Protein AF-A0A8J4LQK9-F1 (afdb_monomer)

Organism: NCBI:txid1737510

Solvent-accessible surface area (backbone atoms only — not comparable to full-atom values): 16814 Å² total; per-residue (Å²): 137,87,88,79,89,81,91,78,87,81,80,79,83,84,76,79,81,79,70,80,72,77,82,74,86,75,64,48,45,82,83,58,86,86,59,63,70,54,92,63,40,48,67,43,82,43,52,38,81,74,79,82,30,32,13,42,33,30,39,33,84,87,67,43,20,30,56,23,40,44,93,61,73,43,49,84,52,86,65,65,67,54,62,40,81,68,25,29,52,74,50,26,43,80,80,58,88,85,59,65,70,55,93,62,42,46,72,43,76,45,56,48,82,75,80,64,35,20,16,38,35,29,38,32,83,85,72,43,20,30,57,27,40,50,95,60,76,42,46,86,53,89,66,68,63,55,59,39,82,65,24,40,58,71,55,20,39,80,81,57,88,83,59,66,68,55,92,61,43,46,72,43,76,44,59,43,82,74,81,70,32,22,17,39,29,30,33,34,83,83,65,42,18,31,58,26,41,46,94,60,73,41,46,86,53,88,65,68,61,55,60,32,80,65,23,27,77,61,52,34,36,77,80,60,89,82,61,62,68,55,91,66,37,48,68,33,80,38,54,39,82,73,79,64,21,32,13,39,22,28,31,36,81,86,71,43,19,30,58,24,39,36,94,63,70,39,49,84,49,88,66,65,65,54,60,59,81,65,22,48,77,36,64,52,132

Nearest PDB structures (foldseek):
  6vbu-assembly1_7  TM=2.553E-01  e=9.841E-03  Bos taurus
  4n2z-assembly1_A  TM=2.243E-01  e=1.649E-01  Podospora anserina
  6vrb-assembly1_C  TM=3.052E-01  e=8.657E-01  Listeria seeligeri
  4ci3-assembly1_A  TM=2.525E-01  e=3.575E-01  Homo sapiens

Radius of gyration: 28.63 Å; Cα contacts (8 Å, |Δi|>4): 561; chains: 1; bounding box: 55×46×127 Å

Sequence (285 aa):
MSSRVMLLFCVLLLTSMIGQLPHAQGTGCSRPSGWCIHKGSVARNVDCDRDGALDWACSDNAGGRWAILSKNKCAADWSGGKPTSICPAAFGCSKPPGWCVHTGSVLKQLDCDGDGVLDLACSDNTGRRWAILSKNNCAEDWIGGKPVSICPAAFGCSKPPGWCVHTGSVLKQLDCDGDGVLDLACSDNTGRRWAILSKNNCAEDWIGGKPVSICPNGFGCFRPAGWCVQKGSVARNVDCDGDGALDWACSDSNGGRWAILSKNGCAEDWIGGRPLSICPKGFGK

Secondary structure (DSSP, 8-state):
------------------------TT-PPPPPTTTT-STTEEEEEE-SSSSSS-EEEEEETT--EEEE-GGGTT---------GGG-HHHH-SPPPTTTT-STTEEEEEE-SSSSSS-EEEEEETTS-EEEE-GGGTT---------GGGSHHHH-PPPPTTTT-STTEEEEEE-SSSSSSPEEEEEETTS-EEEE-GGGTT---------GGGSHHHH-----TTTT-STT-EEEEE-SSSSSSPEEEEE-TTS-EEEE-GGGTT----S----GGG-HHHH--

pLDDT: mean 83.71, std 14.96, range [31.69, 95.31]

Structure (mmCIF, N/CA/C/O backbone):
data_AF-A0A8J4LQK9-F1
#
_entry.id   AF-A0A8J4LQK9-F1
#
loop_
_atom_site.group_PDB
_atom_site.id
_atom_site.type_symbol
_atom_site.label_atom_id
_atom_site.label_alt_id
_atom_site.label_comp_id
_atom_site.label_asym_id
_atom_site.label_entity_id
_atom_site.label_seq_id
_atom_site.pdbx_PDB_ins_code
_atom_site.Cartn_x
_atom_site.Cartn_y
_atom_site.Cartn_z
_atom_site.occupancy
_atom_site.B_iso_or_equiv
_atom_site.auth_seq_id
_atom_site.auth_comp_id
_atom_site.auth_asym_id
_atom_site.auth_atom_id
_atom_site.pdbx_PDB_model_num
ATOM 1 N N . MET A 1 1 ? 29.502 -2.123 91.715 1.00 37.75 1 MET A N 1
ATOM 2 C CA . MET A 1 1 ? 29.547 -0.704 91.291 1.00 37.75 1 MET A CA 1
ATOM 3 C C . MET A 1 1 ? 29.943 -0.704 89.817 1.00 37.75 1 MET A C 1
ATOM 5 O O . MET A 1 1 ? 31.100 -0.938 89.531 1.00 37.75 1 MET A O 1
ATOM 9 N N . SER A 1 2 ? 29.024 -0.895 88.869 1.00 37.31 2 SER A N 1
ATOM 10 C CA . SER A 1 2 ? 28.002 0.026 88.335 1.00 37.31 2 SER A CA 1
ATOM 11 C C . SER A 1 2 ? 28.565 1.256 87.609 1.00 37.31 2 SER A C 1
ATOM 13 O O . SER A 1 2 ? 29.216 2.082 88.244 1.00 37.31 2 SER A O 1
ATOM 15 N N . SER A 1 3 ? 28.147 1.382 86.337 1.00 36.81 3 SER A N 1
ATOM 16 C CA . SER A 1 3 ? 28.183 2.525 85.396 1.00 36.81 3 SER A CA 1
ATOM 17 C C . SER A 1 3 ? 29.199 2.392 84.250 1.00 36.81 3 SER A C 1
ATOM 19 O O . SER A 1 3 ? 30.348 2.079 84.509 1.00 36.81 3 SER A O 1
ATOM 21 N N . ARG A 1 4 ? 28.894 2.657 82.968 1.00 43.66 4 ARG A N 1
ATOM 22 C CA . ARG A 1 4 ? 27.675 3.108 82.256 1.00 43.66 4 ARG A CA 1
ATOM 23 C C . ARG A 1 4 ? 27.972 3.088 80.733 1.00 43.66 4 ARG A C 1
ATOM 25 O O . ARG A 1 4 ? 29.078 3.455 80.366 1.00 43.66 4 ARG A O 1
ATOM 32 N N . VAL A 1 5 ? 26.937 2.815 79.917 1.00 39.19 5 VAL A N 1
ATOM 33 C CA . VAL A 1 5 ? 26.670 3.353 78.547 1.00 39.19 5 VAL A CA 1
ATOM 34 C C . VAL A 1 5 ? 27.600 2.835 77.424 1.00 39.19 5 VAL A C 1
ATOM 36 O O . VAL A 1 5 ? 28.807 2.978 77.495 1.00 39.19 5 VAL A O 1
ATOM 39 N N . MET A 1 6 ? 27.105 2.194 76.356 1.00 35.91 6 MET A N 1
ATOM 40 C CA . MET A 1 6 ? 26.416 2.872 75.249 1.00 35.91 6 MET A CA 1
ATOM 41 C C . MET A 1 6 ? 25.612 1.879 74.388 1.00 35.91 6 MET A C 1
ATOM 43 O O . MET A 1 6 ? 26.158 0.917 73.853 1.00 35.91 6 MET A O 1
ATOM 47 N N . LEU A 1 7 ? 24.303 2.134 74.262 1.00 42.31 7 LEU A N 1
ATOM 48 C CA . LEU A 1 7 ? 23.442 1.562 73.226 1.00 42.31 7 LEU A CA 1
ATOM 49 C C . LEU A 1 7 ? 23.932 2.031 71.848 1.00 42.31 7 LEU A C 1
ATOM 51 O O . LEU A 1 7 ? 24.092 3.235 71.653 1.00 4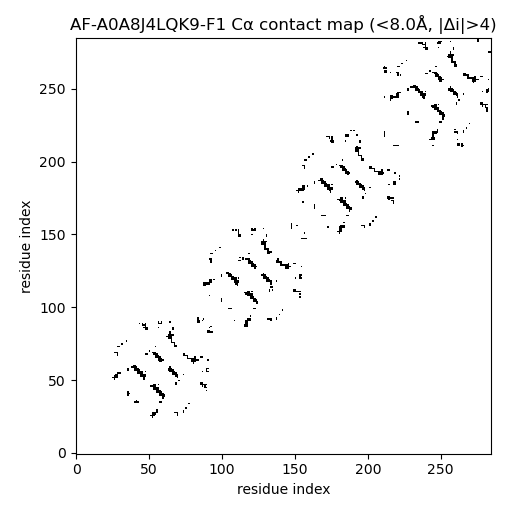2.31 7 LEU A O 1
ATOM 55 N N . LEU A 1 8 ? 24.034 1.122 70.876 1.00 38.78 8 LEU A N 1
ATOM 56 C CA . LEU A 1 8 ? 23.931 1.480 69.462 1.00 38.78 8 LEU A CA 1
ATOM 57 C C . LEU A 1 8 ? 22.819 0.649 68.812 1.00 38.78 8 LEU A C 1
ATOM 59 O O . LEU A 1 8 ? 22.926 -0.562 68.636 1.00 38.78 8 LEU A O 1
ATOM 63 N N . PHE A 1 9 ? 21.727 1.344 68.506 1.00 36.69 9 PHE A N 1
ATOM 64 C CA . PHE A 1 9 ? 20.610 0.894 67.689 1.00 36.69 9 PHE A CA 1
ATOM 65 C C . PHE A 1 9 ? 21.092 0.560 66.270 1.00 36.69 9 PHE A C 1
ATOM 67 O O . PHE A 1 9 ? 21.551 1.449 65.556 1.00 36.69 9 PHE A O 1
ATOM 74 N N . CYS A 1 10 ? 20.925 -0.687 65.830 1.00 34.56 10 CYS A N 1
ATOM 75 C CA . CYS A 1 10 ? 20.961 -1.032 64.409 1.00 34.56 10 CYS A CA 1
ATOM 76 C C . CYS A 1 10 ? 19.518 -1.260 63.941 1.00 34.56 10 CYS A C 1
ATOM 78 O O . CYS A 1 10 ? 18.988 -2.368 63.991 1.00 34.56 10 CYS A O 1
ATOM 80 N N . VAL A 1 11 ? 18.853 -0.165 63.567 1.00 38.62 11 VAL A N 1
ATOM 81 C CA . VAL A 1 11 ? 17.569 -0.188 62.860 1.00 38.62 11 VAL A CA 1
ATOM 82 C C . VAL A 1 11 ? 17.879 -0.526 61.406 1.00 38.62 11 VAL A C 1
ATOM 84 O O . VAL A 1 11 ? 18.299 0.333 60.633 1.00 38.62 11 VAL A O 1
ATOM 87 N N . LEU A 1 12 ? 17.718 -1.797 61.042 1.00 38.66 12 LEU A N 1
ATOM 88 C CA . LEU A 1 12 ? 17.719 -2.229 59.649 1.00 38.66 12 LEU A CA 1
ATOM 89 C C . LEU A 1 12 ? 16.410 -1.760 58.999 1.00 38.66 12 LEU A C 1
ATOM 91 O O . LEU A 1 12 ? 15.332 -2.293 59.261 1.00 38.66 12 LEU A O 1
ATOM 95 N N . LEU A 1 13 ? 16.533 -0.721 58.172 1.00 36.41 13 LEU A N 1
ATOM 96 C CA . LEU A 1 13 ? 15.536 -0.271 57.207 1.00 36.41 13 LEU A CA 1
ATOM 97 C C . LEU A 1 13 ? 15.160 -1.425 56.262 1.00 36.41 13 LEU A C 1
ATOM 99 O O . LEU A 1 13 ? 15.889 -1.735 55.325 1.00 36.41 13 LEU A O 1
ATOM 103 N N . LEU A 1 14 ? 13.995 -2.031 56.483 1.00 36.44 14 LEU A N 1
ATOM 104 C CA . LEU A 1 14 ? 13.278 -2.820 55.480 1.00 36.44 14 LEU A CA 1
ATOM 105 C C . LEU A 1 14 ? 12.312 -1.886 54.740 1.00 36.44 14 LEU A C 1
ATOM 107 O O . LEU A 1 14 ? 11.107 -1.874 54.980 1.00 36.44 14 LEU A O 1
ATOM 111 N N . THR A 1 15 ? 12.852 -1.052 53.852 1.00 38.00 15 THR A N 1
ATOM 112 C CA . THR A 1 15 ? 12.050 -0.304 52.880 1.00 38.00 15 THR A CA 1
ATOM 113 C C . THR A 1 15 ? 11.764 -1.175 51.663 1.00 38.00 15 THR A C 1
ATOM 115 O O . THR A 1 15 ? 12.654 -1.458 50.869 1.00 38.00 15 THR A O 1
ATOM 118 N N . SER A 1 16 ? 10.493 -1.556 51.532 1.00 42.19 16 SER A N 1
ATOM 119 C CA . SER A 1 16 ? 9.733 -1.580 50.277 1.00 42.19 16 SER A CA 1
ATOM 120 C C . SER A 1 16 ? 10.430 -2.185 49.049 1.00 42.19 16 SER A C 1
ATOM 122 O O . SER A 1 16 ? 10.719 -1.490 48.077 1.00 42.19 16 SER A O 1
ATOM 124 N N . MET A 1 17 ? 10.570 -3.508 49.035 1.00 35.44 17 MET A N 1
ATOM 125 C CA . MET A 1 17 ? 10.570 -4.261 47.780 1.00 35.44 17 MET A CA 1
ATOM 126 C C . MET A 1 17 ? 9.110 -4.543 47.405 1.00 35.44 17 MET A C 1
ATOM 128 O O . MET A 1 17 ? 8.580 -5.614 47.694 1.00 35.44 17 MET A O 1
ATOM 132 N N . ILE A 1 18 ? 8.439 -3.566 46.783 1.00 41.97 18 ILE A N 1
ATOM 133 C CA . ILE A 1 18 ? 7.279 -3.871 45.938 1.00 41.97 18 ILE A CA 1
ATOM 134 C C . ILE A 1 18 ? 7.884 -4.566 44.724 1.00 41.97 18 ILE A C 1
ATOM 136 O O . ILE A 1 18 ? 8.325 -3.922 43.776 1.00 41.97 18 ILE A O 1
ATOM 140 N N . GLY A 1 19 ? 8.006 -5.889 44.814 1.00 31.69 19 GLY A N 1
ATOM 141 C CA . GLY A 1 19 ? 8.320 -6.708 43.660 1.00 31.69 19 GLY A CA 1
ATOM 142 C C . GLY A 1 19 ? 7.280 -6.410 42.593 1.00 31.69 19 GLY A C 1
ATOM 143 O O . GLY A 1 19 ? 6.088 -6.633 42.811 1.00 31.69 19 GLY A O 1
ATOM 144 N N . GLN A 1 20 ? 7.734 -5.873 41.461 1.00 41.75 20 GLN A N 1
ATOM 145 C CA . GLN A 1 20 ? 6.997 -5.938 40.210 1.00 41.75 20 GLN A CA 1
ATOM 146 C C . GLN A 1 20 ? 6.574 -7.390 40.020 1.00 41.75 20 GLN A C 1
ATOM 148 O O . GLN A 1 20 ? 7.401 -8.276 39.797 1.00 41.75 20 GLN A O 1
ATOM 153 N N . LEU A 1 21 ? 5.274 -7.623 40.193 1.00 35.16 21 LEU A N 1
ATOM 154 C CA . LEU A 1 21 ? 4.660 -8.895 39.880 1.00 35.16 21 LEU A CA 1
ATOM 155 C C . LEU A 1 21 ? 4.957 -9.197 38.403 1.00 35.16 21 LEU A C 1
ATOM 157 O O . LEU A 1 21 ? 4.861 -8.295 37.563 1.00 35.16 21 LEU A O 1
ATOM 161 N N . PRO A 1 22 ? 5.359 -10.433 38.081 1.00 39.91 22 PRO A N 1
ATOM 162 C CA . PRO A 1 22 ? 5.665 -10.815 36.716 1.00 39.91 22 PRO A CA 1
ATOM 163 C C . PRO A 1 22 ? 4.429 -10.601 35.839 1.00 39.91 22 PRO A C 1
ATOM 165 O O . PRO A 1 22 ? 3.329 -11.020 36.197 1.00 39.91 22 PRO A O 1
ATOM 168 N N . HIS A 1 23 ? 4.642 -9.935 34.700 1.00 41.28 23 HIS A N 1
ATOM 169 C CA . HIS A 1 23 ? 3.695 -9.804 33.593 1.00 41.28 23 HIS A CA 1
ATOM 170 C C . HIS A 1 23 ? 2.991 -11.148 33.364 1.00 41.28 23 HIS A C 1
ATOM 172 O O . HIS A 1 23 ? 3.620 -12.116 32.925 1.00 41.28 23 HIS A O 1
ATOM 178 N N . ALA A 1 24 ? 1.701 -11.213 33.695 1.00 35.94 24 ALA A N 1
ATOM 179 C CA . ALA A 1 24 ? 0.885 -12.393 33.476 1.00 35.94 24 ALA A CA 1
ATOM 180 C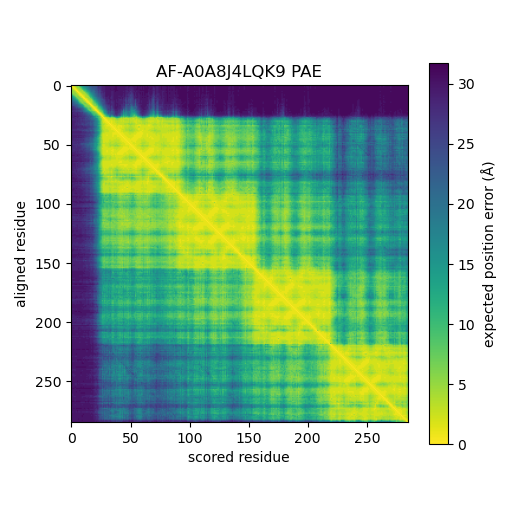 C . ALA A 1 24 ? 0.696 -12.583 31.967 1.00 35.94 24 ALA A C 1
ATOM 182 O O . ALA A 1 24 ? -0.152 -11.971 31.327 1.00 35.94 24 ALA A O 1
ATOM 183 N N . GLN A 1 25 ? 1.529 -13.439 31.390 1.00 42.78 25 GLN A N 1
ATOM 184 C CA . GLN A 1 25 ? 1.335 -13.992 30.060 1.00 42.78 25 GLN A CA 1
ATOM 185 C C . GLN A 1 25 ? 0.068 -14.869 30.099 1.00 42.78 25 GLN A C 1
ATOM 187 O O . GLN A 1 25 ? 0.122 -15.985 30.613 1.00 42.78 25 GLN A O 1
ATOM 192 N N . GLY A 1 26 ? -1.075 -14.368 29.599 1.00 49.09 26 GLY A N 1
ATOM 193 C CA . GLY A 1 26 ? -2.217 -15.224 29.223 1.00 49.09 26 GLY A CA 1
ATOM 194 C C . GLY A 1 26 ? -3.651 -14.807 29.594 1.00 49.09 26 GLY A C 1
ATOM 195 O O . GLY A 1 26 ? -4.548 -15.625 29.418 1.00 49.09 26 GLY A O 1
ATOM 196 N N . THR A 1 27 ? -3.935 -13.598 30.082 1.00 69.75 27 THR A N 1
ATOM 197 C CA . THR A 1 27 ? -5.286 -13.220 30.567 1.00 69.75 27 THR A CA 1
ATOM 198 C C . THR A 1 27 ? -6.201 -12.603 29.500 1.00 69.75 27 THR A C 1
ATOM 200 O O . THR A 1 27 ? -6.874 -11.629 29.779 1.00 69.75 27 THR A O 1
ATOM 203 N N . GLY A 1 28 ? -6.237 -13.117 28.269 1.00 80.50 28 GLY A N 1
ATOM 204 C CA . GLY A 1 28 ? -7.098 -12.566 27.205 1.00 80.50 28 GLY A CA 1
ATOM 205 C C . GLY A 1 28 ? -8.417 -13.321 27.014 1.00 80.50 28 GLY A C 1
ATOM 206 O O . GLY A 1 28 ? -8.517 -14.511 27.321 1.00 80.50 28 GLY A O 1
ATOM 207 N N . CYS A 1 29 ? -9.428 -12.666 26.444 1.00 87.62 29 CYS A N 1
ATOM 208 C CA . CYS A 1 29 ? -10.655 -13.346 26.037 1.00 87.62 29 CYS A CA 1
ATOM 209 C C . CYS A 1 29 ? -10.425 -14.299 24.855 1.00 87.62 29 CYS A C 1
ATOM 211 O O . CYS A 1 29 ? -9.641 -14.037 23.944 1.00 87.62 29 CYS A O 1
ATOM 213 N N . SER A 1 30 ? -11.160 -15.413 24.831 1.00 90.31 30 SER A N 1
ATOM 214 C CA . SER A 1 30 ? -11.206 -16.296 23.658 1.00 90.31 30 SER A CA 1
ATOM 215 C C . SER A 1 30 ? -12.222 -15.784 22.640 1.00 90.31 30 SER A C 1
ATOM 217 O O . SER A 1 30 ? -13.342 -15.434 23.014 1.00 90.31 30 SER A O 1
ATOM 219 N N . ARG A 1 31 ? -11.863 -15.781 21.348 1.00 91.38 31 ARG A N 1
ATOM 220 C CA . ARG A 1 31 ? -12.790 -15.392 20.277 1.00 91.38 31 ARG A CA 1
ATOM 221 C C . ARG A 1 31 ? -13.846 -16.482 20.077 1.00 91.38 31 ARG A C 1
ATOM 223 O O . ARG A 1 31 ? -13.468 -17.608 19.745 1.00 91.38 31 ARG A O 1
ATOM 230 N N . PRO A 1 32 ? -15.151 -16.187 20.207 1.00 91.50 32 PRO A N 1
ATOM 231 C CA . PRO A 1 32 ? -16.184 -17.176 19.933 1.00 91.50 32 PRO A CA 1
ATOM 232 C C . PRO A 1 32 ? -16.161 -17.624 18.466 1.00 91.50 32 PRO A C 1
ATOM 234 O O . PRO A 1 32 ? -15.894 -16.833 17.554 1.00 91.50 32 PRO A O 1
ATOM 237 N N . SER A 1 33 ? -16.479 -18.898 18.227 1.00 91.31 33 SER A N 1
ATOM 238 C CA . SER A 1 33 ? -16.663 -19.406 16.865 1.00 91.31 33 SER A CA 1
ATOM 239 C C . SER A 1 33 ? -17.809 -18.661 16.175 1.00 91.31 33 SER A C 1
ATOM 241 O O . SER A 1 33 ? -18.837 -18.386 16.790 1.00 91.31 33 SER A O 1
ATOM 243 N N . GLY A 1 34 ? -17.623 -18.298 14.905 1.00 90.19 34 GLY A N 1
ATOM 244 C CA . GLY A 1 34 ? -18.609 -17.526 14.141 1.00 90.19 34 GLY A CA 1
ATOM 245 C C . GLY A 1 34 ? -18.673 -16.029 14.471 1.00 90.19 34 GLY A C 1
ATOM 246 O O . GLY A 1 34 ? -19.431 -15.305 13.833 1.00 90.19 34 GLY A O 1
ATOM 247 N N . TRP A 1 35 ? -17.878 -15.536 15.423 1.00 93.31 35 TRP A N 1
ATOM 248 C CA . TRP A 1 35 ? -17.840 -14.114 15.756 1.00 93.31 35 TRP A CA 1
ATOM 249 C C . TRP A 1 35 ? -16.853 -13.363 14.851 1.00 93.31 35 TRP A C 1
ATOM 251 O O . TRP A 1 35 ? -15.709 -13.795 14.682 1.00 93.31 35 TRP A O 1
ATOM 261 N N . CYS A 1 36 ? -17.297 -12.238 14.278 1.00 93.31 36 CYS A N 1
ATOM 262 C CA . CYS A 1 36 ? -16.521 -11.396 13.359 1.00 93.31 36 CYS A CA 1
ATOM 263 C C . CYS A 1 36 ? -15.966 -12.146 12.130 1.00 93.31 36 CYS A C 1
ATOM 265 O O . CYS A 1 36 ? -14.757 -12.170 11.885 1.00 93.31 36 CYS A O 1
ATOM 267 N N . ILE A 1 37 ? -16.850 -12.823 11.392 1.00 93.69 37 ILE A N 1
ATOM 268 C CA . ILE A 1 37 ? -16.493 -13.561 10.164 1.00 93.69 37 ILE A CA 1
ATOM 269 C C . ILE A 1 37 ? -17.262 -13.090 8.924 1.00 93.69 37 ILE A C 1
ATOM 271 O O . ILE A 1 37 ? -17.139 -13.686 7.854 1.00 93.69 37 ILE A O 1
ATOM 275 N N . HIS A 1 38 ? -18.109 -12.071 9.057 1.00 91.12 38 HIS A N 1
ATOM 276 C CA . HIS A 1 38 ? -18.924 -11.583 7.953 1.00 91.12 38 HIS A CA 1
ATOM 277 C C . HIS A 1 38 ? -18.099 -10.759 6.958 1.00 91.12 38 HIS A C 1
ATOM 279 O O . HIS A 1 38 ? -16.978 -10.323 7.219 1.00 91.12 38 HIS A O 1
ATOM 285 N N . LYS A 1 39 ? -18.641 -10.557 5.755 1.00 91.75 39 LYS A N 1
ATOM 286 C CA . LYS A 1 39 ? -17.916 -9.861 4.687 1.00 91.75 39 LYS A CA 1
ATOM 287 C C . LYS A 1 39 ? -17.557 -8.435 5.116 1.00 91.75 39 LYS A C 1
ATOM 289 O O . LYS A 1 39 ? -18.436 -7.644 5.439 1.00 91.75 39 LYS A O 1
ATOM 294 N N . GLY A 1 40 ? -16.268 -8.109 5.039 1.00 87.12 40 GLY A N 1
ATOM 295 C CA . GLY A 1 40 ? -15.750 -6.794 5.417 1.00 87.12 40 GLY A CA 1
ATOM 296 C C . GLY A 1 40 ? -15.574 -6.597 6.923 1.00 87.12 40 GLY A C 1
ATOM 297 O O . GLY A 1 40 ? -15.304 -5.473 7.328 1.00 87.12 40 GLY A O 1
ATOM 298 N N . SER A 1 41 ? -15.719 -7.648 7.739 1.00 92.19 41 SER A N 1
ATOM 299 C CA . SER A 1 41 ? -15.425 -7.584 9.169 1.00 92.19 41 SER A CA 1
ATOM 300 C C . SER A 1 41 ? -13.929 -7.726 9.445 1.00 92.19 41 SER A C 1
ATOM 302 O O . SER A 1 41 ? -13.264 -8.579 8.856 1.00 92.19 41 SER A O 1
ATOM 304 N N . VAL A 1 42 ? -13.419 -6.942 10.387 1.00 92.06 42 VAL A N 1
ATOM 305 C CA . VAL A 1 42 ? -12.039 -6.964 10.871 1.00 92.06 42 VAL A CA 1
ATOM 306 C C . VAL A 1 42 ? -12.061 -7.200 12.374 1.00 92.06 42 VAL A C 1
ATOM 308 O O . VAL A 1 42 ? -12.603 -6.384 13.122 1.00 92.06 42 VAL A O 1
ATOM 311 N N . ALA A 1 43 ? -11.456 -8.310 12.800 1.00 93.56 43 ALA A N 1
ATOM 312 C CA . ALA A 1 43 ? -11.267 -8.651 14.205 1.00 93.56 43 ALA A CA 1
ATOM 313 C C . ALA A 1 43 ? -9.881 -8.199 14.680 1.00 93.56 43 ALA A C 1
ATOM 315 O O . ALA A 1 43 ? -8.882 -8.454 14.006 1.00 93.56 43 ALA A O 1
ATOM 316 N N . ARG A 1 44 ? -9.816 -7.581 15.858 1.00 93.00 44 ARG A N 1
ATOM 317 C CA . ARG A 1 44 ? -8.588 -7.161 16.539 1.00 93.00 44 ARG A CA 1
ATOM 318 C C . ARG A 1 44 ? -8.578 -7.739 17.952 1.00 93.00 44 ARG A C 1
ATOM 320 O O . ARG A 1 44 ? -9.621 -7.757 18.600 1.00 93.00 44 ARG A O 1
ATOM 327 N N . ASN A 1 45 ? -7.414 -8.219 18.385 1.00 93.75 45 ASN A N 1
ATOM 328 C CA . ASN A 1 45 ? -7.180 -8.713 19.740 1.00 93.75 45 ASN A CA 1
ATOM 329 C C . ASN A 1 45 ? -6.247 -7.729 20.450 1.00 93.75 45 ASN A C 1
ATOM 331 O O . ASN A 1 45 ? -5.040 -7.754 20.211 1.00 93.75 45 ASN A O 1
ATOM 335 N N . VAL A 1 46 ? -6.820 -6.800 21.206 1.00 91.62 46 VAL A N 1
ATOM 336 C CA . VAL A 1 46 ? -6.130 -5.635 21.779 1.00 91.62 46 VAL A CA 1
ATOM 337 C C . VAL A 1 46 ? -6.696 -5.345 23.161 1.00 91.62 46 VAL A C 1
ATOM 339 O O . VAL A 1 46 ? -7.853 -5.646 23.407 1.00 91.62 46 VAL A O 1
ATOM 342 N N . ASP A 1 47 ? -5.905 -4.756 24.048 1.00 90.94 47 ASP A N 1
ATOM 343 C CA . ASP A 1 47 ? -6.395 -4.281 25.346 1.00 90.94 47 ASP A CA 1
ATOM 344 C C . ASP A 1 47 ? -7.244 -3.013 25.130 1.00 90.94 47 ASP A C 1
ATOM 346 O O . ASP A 1 47 ? -6.725 -1.944 24.786 1.00 90.94 47 ASP A O 1
ATOM 350 N N . CYS A 1 48 ? -8.566 -3.152 25.220 1.00 91.06 48 CYS A N 1
ATOM 351 C CA . CYS A 1 48 ? -9.518 -2.097 24.891 1.00 91.06 48 CYS A CA 1
ATOM 352 C C . CYS A 1 48 ? -9.722 -1.113 26.045 1.00 91.06 48 CYS A C 1
ATOM 354 O O . CYS A 1 48 ? -10.006 0.062 25.790 1.00 91.06 48 CYS A O 1
ATOM 356 N N . ASP A 1 49 ? -9.613 -1.577 27.291 1.00 88.62 49 ASP A N 1
ATOM 357 C CA . ASP A 1 49 ? -9.936 -0.804 28.493 1.00 88.62 49 ASP A CA 1
ATOM 358 C C . ASP A 1 49 ? -8.749 -0.585 29.449 1.00 88.62 49 ASP A C 1
ATOM 360 O O . ASP A 1 49 ? -8.910 0.038 30.505 1.00 88.62 49 ASP A O 1
ATOM 364 N N . ARG A 1 50 ? -7.545 -0.957 29.001 1.00 87.75 50 ARG A N 1
ATOM 365 C CA . ARG A 1 50 ? -6.247 -0.774 29.665 1.00 87.75 50 ARG A CA 1
ATOM 366 C C . ARG A 1 50 ? -6.162 -1.504 30.999 1.00 87.75 50 ARG A C 1
ATOM 368 O O . ARG A 1 50 ? -5.516 -1.013 31.930 1.00 87.75 50 ARG A O 1
ATOM 375 N N . ASP A 1 51 ? -6.824 -2.650 31.111 1.00 87.75 51 ASP A N 1
ATOM 376 C CA . ASP A 1 51 ? -6.759 -3.504 32.295 1.00 87.75 51 ASP A CA 1
ATOM 377 C C . ASP A 1 51 ? -5.603 -4.524 32.243 1.00 87.75 51 ASP A C 1
ATOM 379 O O . ASP A 1 51 ? -5.374 -5.258 33.209 1.00 87.75 51 ASP A O 1
ATOM 383 N N . GLY A 1 52 ? -4.821 -4.516 31.157 1.00 88.50 52 GLY A N 1
ATOM 384 C CA . GLY A 1 52 ? -3.687 -5.405 30.924 1.00 88.50 52 GLY A CA 1
ATOM 385 C C . GLY A 1 52 ? -4.077 -6.762 30.336 1.00 88.50 52 GLY A C 1
ATOM 386 O O . GLY A 1 52 ? -3.193 -7.587 30.085 1.00 88.50 52 GLY A O 1
ATOM 387 N N . ALA A 1 53 ? -5.366 -7.020 30.114 1.00 91.25 53 ALA A N 1
ATOM 388 C CA . ALA A 1 53 ? -5.873 -8.184 29.408 1.00 91.25 53 ALA A CA 1
ATOM 389 C C . ALA A 1 53 ? -6.198 -7.849 27.946 1.00 91.25 53 ALA A C 1
ATOM 391 O O . ALA A 1 53 ? -6.505 -6.721 27.586 1.00 91.25 53 ALA A O 1
ATOM 392 N N . LEU A 1 54 ? -6.106 -8.853 27.069 1.00 92.75 54 LEU A N 1
ATOM 393 C CA . LEU A 1 54 ? -6.490 -8.681 25.668 1.00 92.75 54 LEU A CA 1
ATOM 394 C C . LEU A 1 54 ? -7.989 -8.921 25.479 1.00 92.75 54 LEU A C 1
ATOM 396 O O . LEU A 1 54 ? -8.522 -9.960 25.887 1.00 92.75 54 LEU A O 1
ATOM 400 N N . ASP A 1 55 ? -8.623 -8.004 24.761 1.00 93.44 55 ASP A N 1
ATOM 401 C CA . ASP A 1 55 ? -10.029 -8.024 24.396 1.00 93.44 55 ASP A CA 1
ATOM 402 C C . ASP A 1 55 ? -10.209 -8.287 22.906 1.00 93.44 55 ASP A C 1
ATOM 404 O O . ASP A 1 55 ? -9.361 -7.961 22.071 1.00 93.44 55 ASP A O 1
ATOM 408 N N . TRP A 1 56 ? -11.377 -8.812 22.542 1.00 94.56 56 TRP A N 1
ATOM 409 C CA . TRP A 1 56 ? -11.748 -8.918 21.136 1.00 94.56 56 TRP A CA 1
ATOM 410 C C . TRP A 1 56 ? -12.617 -7.747 20.720 1.00 94.56 56 TRP A C 1
ATOM 412 O O . TRP A 1 56 ? -13.698 -7.542 21.261 1.00 94.56 56 TRP A O 1
ATOM 422 N N . ALA A 1 57 ? -12.203 -7.048 19.673 1.00 94.19 57 ALA A N 1
ATOM 423 C CA . ALA A 1 57 ? -12.994 -6.025 19.013 1.00 94.19 57 ALA A CA 1
ATOM 424 C C . ALA A 1 57 ? -13.220 -6.390 17.545 1.00 94.19 57 ALA A C 1
ATOM 426 O O . ALA A 1 57 ? -12.322 -6.873 16.858 1.00 94.19 57 ALA A O 1
ATOM 427 N N . CYS A 1 58 ? -14.432 -6.162 17.055 1.00 94.38 58 CYS A N 1
ATOM 428 C CA . CYS A 1 58 ? -14.814 -6.365 15.667 1.00 94.38 58 CYS A CA 1
ATOM 429 C C . CYS A 1 58 ? -15.368 -5.068 15.104 1.00 94.38 58 CYS A C 1
ATOM 431 O O . CYS A 1 58 ? -16.211 -4.427 15.731 1.00 94.38 58 CYS A O 1
ATOM 433 N N . SER A 1 59 ? -14.931 -4.714 13.905 1.00 92.12 59 SER A N 1
ATOM 434 C CA . SER A 1 59 ? -15.488 -3.609 13.128 1.00 92.12 59 SER A CA 1
ATOM 435 C C . SER A 1 59 ? -15.823 -4.083 11.723 1.00 92.12 59 SER A C 1
ATOM 437 O O . SER A 1 59 ? -15.231 -5.057 11.266 1.00 92.12 59 SER A O 1
ATOM 439 N N . ASP A 1 60 ? -16.741 -3.423 11.026 1.00 89.69 60 ASP A N 1
ATOM 440 C CA . ASP A 1 60 ? -16.983 -3.694 9.611 1.00 89.69 60 ASP A CA 1
ATOM 441 C C . ASP A 1 60 ? -17.154 -2.427 8.766 1.00 89.69 60 ASP A C 1
ATOM 443 O O . ASP A 1 60 ? -17.253 -1.305 9.268 1.00 89.69 60 ASP A O 1
ATOM 447 N N . ASN A 1 61 ? -17.208 -2.625 7.449 1.00 84.56 61 ASN A N 1
ATOM 448 C CA . ASN A 1 61 ? -17.367 -1.547 6.474 1.00 84.56 61 ASN A CA 1
ATOM 449 C C . ASN A 1 61 ? -18.743 -0.855 6.520 1.00 84.56 61 ASN A C 1
ATOM 451 O O . ASN A 1 61 ? -18.894 0.211 5.927 1.00 84.56 61 ASN A O 1
ATOM 455 N N . ALA A 1 62 ? -19.744 -1.441 7.187 1.00 84.75 62 ALA A N 1
ATOM 456 C CA . ALA A 1 62 ? -21.052 -0.824 7.406 1.00 84.75 62 ALA A CA 1
ATOM 457 C C . ALA A 1 62 ? -21.078 0.050 8.677 1.00 84.75 62 ALA A C 1
ATOM 459 O O . ALA A 1 62 ? -22.110 0.639 8.997 1.00 84.75 62 ALA A O 1
ATOM 460 N N . GLY A 1 63 ? -19.954 0.153 9.396 1.00 84.31 63 GLY A N 1
ATOM 461 C CA . GLY A 1 63 ? -19.846 0.888 10.657 1.00 84.31 63 GLY A CA 1
ATOM 462 C C . GLY A 1 63 ? -20.296 0.081 11.876 1.00 84.31 63 GLY A C 1
ATOM 463 O O . GLY A 1 63 ? -20.397 0.633 12.975 1.00 84.31 63 GLY A O 1
ATOM 464 N N . GLY A 1 64 ? -20.555 -1.217 11.710 1.00 90.56 64 GLY A N 1
ATOM 465 C CA . GLY A 1 64 ? -20.804 -2.140 12.806 1.00 90.56 64 GLY A CA 1
ATOM 466 C C . GLY A 1 64 ? -19.580 -2.244 13.712 1.00 90.56 64 GLY A C 1
ATOM 467 O O . GLY A 1 64 ? -18.446 -2.300 13.239 1.00 90.56 64 GLY A O 1
ATOM 468 N N . ARG A 1 65 ? -19.812 -2.239 15.028 1.00 92.94 65 ARG A N 1
ATOM 469 C CA . ARG A 1 65 ? -18.784 -2.363 16.073 1.00 92.94 65 ARG A CA 1
ATOM 470 C C . ARG A 1 65 ? -19.274 -3.297 17.174 1.00 92.94 65 ARG A C 1
ATOM 472 O O . ARG A 1 65 ? -20.384 -3.097 17.673 1.00 92.94 65 ARG A O 1
ATOM 479 N N . TRP A 1 66 ? -18.444 -4.262 17.563 1.00 94.06 66 TRP A N 1
ATOM 480 C CA . TRP A 1 66 ? -18.690 -5.242 18.629 1.00 94.06 66 TRP A CA 1
ATOM 481 C C . TRP A 1 66 ? -17.437 -5.405 19.482 1.00 94.06 66 TRP A C 1
ATOM 483 O O . TRP A 1 66 ? -16.335 -5.376 18.942 1.00 94.06 66 TRP A O 1
ATOM 493 N N . ALA A 1 67 ? -17.589 -5.626 20.783 1.00 93.81 67 ALA A N 1
ATOM 494 C CA . ALA A 1 67 ? -16.462 -5.852 21.682 1.00 93.81 67 ALA A CA 1
ATOM 495 C C . ALA A 1 67 ? -16.788 -6.948 22.703 1.00 93.81 67 ALA A C 1
ATOM 497 O O . ALA A 1 67 ? -17.919 -7.036 23.176 1.00 93.81 67 ALA A O 1
ATOM 498 N N . ILE A 1 68 ? -15.792 -7.760 23.043 1.00 93.81 68 ILE A N 1
ATOM 499 C CA . ILE A 1 68 ? -15.809 -8.763 24.106 1.00 93.81 68 ILE A CA 1
ATOM 500 C C . ILE A 1 68 ? -14.687 -8.377 25.060 1.00 93.81 68 ILE A C 1
ATOM 502 O O . ILE A 1 68 ? -13.519 -8.552 24.718 1.00 93.81 68 ILE A O 1
ATOM 506 N N . LEU A 1 69 ? -15.067 -7.846 26.223 1.00 92.38 69 LEU A N 1
ATOM 507 C CA . LEU A 1 69 ? -14.123 -7.324 27.208 1.00 92.38 69 LEU A CA 1
ATOM 508 C C . LEU A 1 69 ? -13.826 -8.347 28.313 1.00 92.38 69 LEU A C 1
ATOM 510 O O . LEU A 1 69 ? -14.749 -8.960 28.868 1.00 92.38 69 LEU A O 1
ATOM 514 N N . SER A 1 70 ? -12.559 -8.469 28.684 1.00 92.38 70 SER A N 1
ATOM 515 C CA . SER A 1 70 ? -12.001 -9.216 29.816 1.00 92.38 70 SER A CA 1
ATOM 516 C C . SER A 1 70 ? -12.679 -8.814 31.125 1.00 92.38 70 SER A C 1
ATOM 518 O O . SER A 1 70 ? -13.207 -9.665 31.850 1.00 92.38 70 SER A O 1
ATOM 520 N N . LYS A 1 71 ? -12.804 -7.509 31.367 1.00 90.31 71 LYS A N 1
ATOM 521 C CA . LYS A 1 71 ? -13.472 -6.903 32.522 1.00 90.31 71 LYS A CA 1
ATOM 522 C C . LYS A 1 71 ? -14.950 -7.268 32.636 1.00 90.31 71 LYS A C 1
ATOM 524 O O . LYS A 1 71 ? -15.489 -7.363 33.739 1.00 90.31 71 LYS A O 1
ATO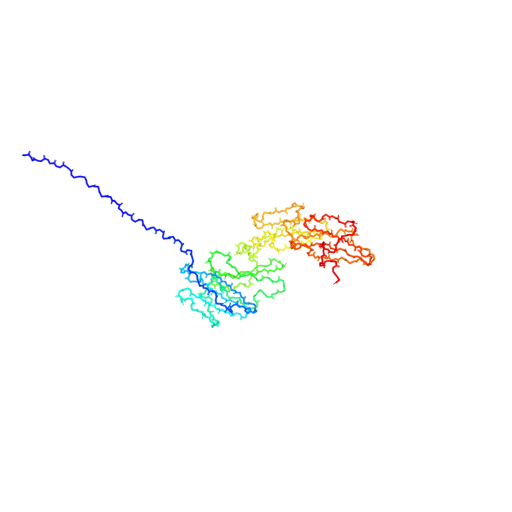M 529 N N . ASN A 1 72 ? -15.593 -7.566 31.506 1.00 88.88 72 ASN A N 1
ATOM 530 C CA . ASN A 1 72 ? -16.965 -8.074 31.440 1.00 88.88 72 ASN A CA 1
ATOM 531 C C . ASN A 1 72 ? -17.020 -9.609 31.406 1.00 88.88 72 ASN A C 1
ATOM 533 O O . ASN A 1 72 ? -17.981 -10.192 30.898 1.00 88.88 72 ASN A O 1
ATOM 537 N N . LYS A 1 73 ? -15.997 -10.275 31.957 1.00 88.75 73 LYS A N 1
ATOM 538 C CA . LYS A 1 73 ? -15.877 -11.738 32.047 1.00 88.75 73 LYS A CA 1
ATOM 539 C C . LYS A 1 73 ? -15.968 -12.424 30.683 1.00 88.75 73 LYS A C 1
ATOM 541 O O . LYS A 1 73 ? -16.527 -13.515 30.579 1.00 88.75 73 LYS A O 1
ATOM 546 N N . CYS A 1 74 ? -15.459 -11.773 29.637 1.00 90.12 74 CYS A N 1
ATOM 547 C CA . CYS A 1 74 ? -15.489 -12.271 28.265 1.00 90.12 74 CYS A CA 1
ATOM 548 C C . CYS A 1 74 ? -16.891 -12.662 27.775 1.00 90.12 74 CYS A C 1
ATOM 550 O O . CYS A 1 74 ? -17.041 -13.587 26.972 1.00 90.12 74 CYS A O 1
ATOM 552 N N . ALA A 1 75 ? -17.930 -11.973 28.257 1.00 86.88 75 ALA A N 1
ATOM 553 C CA . ALA A 1 75 ? -19.283 -12.182 27.771 1.00 86.88 75 ALA A CA 1
ATOM 554 C C . ALA A 1 75 ? -19.335 -11.883 26.265 1.00 86.88 75 ALA A C 1
ATOM 556 O O . ALA A 1 75 ? -19.057 -10.764 25.832 1.00 86.88 75 ALA A O 1
ATOM 557 N N . ALA A 1 76 ? -19.665 -12.903 25.470 1.00 79.69 76 ALA A N 1
ATOM 558 C CA . ALA A 1 76 ? -19.770 -12.760 24.027 1.00 79.69 76 ALA A CA 1
ATOM 559 C C . ALA A 1 76 ? -20.911 -11.797 23.687 1.00 79.69 76 ALA A C 1
ATOM 561 O O . ALA A 1 76 ? -22.081 -12.093 23.936 1.00 79.69 76 ALA A O 1
ATOM 562 N N . ASP A 1 77 ? -20.560 -10.656 23.100 1.00 80.19 77 ASP A N 1
ATOM 563 C CA . ASP A 1 77 ? -21.526 -9.668 22.654 1.00 80.19 77 ASP A CA 1
ATOM 564 C C . ASP A 1 77 ? -21.752 -9.775 21.142 1.00 80.19 77 ASP A C 1
ATOM 566 O O . ASP A 1 77 ? -20.848 -9.561 20.327 1.00 80.19 77 ASP A O 1
ATOM 570 N N . TRP A 1 78 ? -22.984 -10.115 20.776 1.00 86.50 78 TRP A N 1
ATOM 571 C CA . TRP A 1 78 ? -23.447 -10.213 19.390 1.00 86.50 78 TRP A CA 1
ATOM 572 C C . TRP A 1 78 ? -24.217 -8.962 18.945 1.00 86.50 78 TRP A C 1
ATOM 574 O O . TRP A 1 78 ? -24.554 -8.821 17.769 1.00 86.50 78 TRP A O 1
ATOM 584 N N . SER A 1 79 ? -24.478 -8.032 19.868 1.00 84.56 79 SER A N 1
ATOM 585 C CA . SER A 1 79 ? -25.144 -6.767 19.580 1.00 84.56 79 SER A CA 1
ATOM 586 C C . SER A 1 79 ? -24.148 -5.754 19.014 1.00 84.56 79 SER A C 1
ATOM 588 O O . SER A 1 79 ? -23.152 -5.394 19.646 1.00 84.56 79 SER A O 1
ATOM 590 N N . GLY A 1 80 ? -24.413 -5.319 17.782 1.00 86.62 80 GLY A N 1
ATOM 591 C CA . GLY A 1 80 ? -23.605 -4.307 17.108 1.00 86.62 80 GLY A CA 1
ATOM 592 C C . GLY A 1 80 ? -23.848 -2.904 17.658 1.00 86.62 80 GLY A C 1
ATOM 593 O O . GLY A 1 80 ? -24.673 -2.686 18.543 1.00 86.62 80 GLY A O 1
ATOM 594 N N . GLY A 1 81 ? -23.135 -1.931 17.094 1.00 87.62 81 GLY A N 1
ATOM 595 C CA . GLY A 1 81 ? -23.335 -0.514 17.398 1.00 87.62 81 GLY A CA 1
ATOM 596 C C . GLY A 1 81 ? -22.637 -0.033 18.668 1.00 87.62 81 GLY A C 1
ATOM 597 O O . GLY A 1 81 ? -23.041 0.981 19.236 1.00 87.62 81 GLY A O 1
ATOM 598 N N . LYS A 1 82 ? -21.578 -0.715 19.124 1.00 91.62 82 LYS A N 1
ATOM 599 C CA . LYS A 1 82 ? -20.793 -0.214 20.260 1.00 91.62 82 LYS A CA 1
ATOM 600 C C . LYS A 1 82 ? -20.177 1.156 19.965 1.00 91.62 82 LYS A C 1
ATOM 602 O O . LYS A 1 82 ? -19.830 1.417 18.811 1.00 91.62 82 LYS A O 1
ATOM 607 N N . PRO A 1 83 ? -20.045 2.050 20.959 1.00 89.19 83 PRO A N 1
ATOM 608 C CA . PRO A 1 83 ? -19.349 3.319 20.770 1.00 89.19 83 PRO A CA 1
ATOM 609 C C . PRO A 1 83 ? -17.848 3.085 20.548 1.00 89.19 83 PRO A C 1
ATOM 611 O O . PRO A 1 83 ? -17.306 2.083 21.005 1.00 89.19 83 PRO A O 1
ATOM 614 N N . THR A 1 84 ? -17.155 4.015 19.886 1.00 86.25 84 THR A N 1
ATOM 615 C CA . THR A 1 84 ? -15.689 3.930 19.701 1.00 86.25 84 THR A CA 1
ATOM 616 C C . THR A 1 84 ? -14.941 3.881 21.032 1.00 86.25 84 THR A C 1
ATOM 618 O O . THR A 1 84 ? -13.932 3.195 21.146 1.00 86.25 84 THR A O 1
ATOM 621 N N . SER A 1 85 ? -15.480 4.547 22.056 1.00 87.88 85 SER A N 1
ATOM 622 C CA . SER A 1 85 ? -14.894 4.643 23.393 1.00 87.88 85 SER A CA 1
ATOM 623 C C . SER A 1 85 ? -14.782 3.315 24.139 1.00 87.88 85 SER A C 1
ATOM 625 O O . SER A 1 85 ? -14.003 3.244 25.081 1.00 87.88 85 SER A O 1
ATOM 627 N N . ILE A 1 86 ? -15.526 2.272 23.746 1.00 91.50 86 ILE A N 1
ATOM 628 C CA . ILE A 1 86 ? -15.411 0.961 24.402 1.00 91.50 86 ILE A CA 1
ATOM 629 C C . ILE A 1 86 ? -14.118 0.236 24.014 1.00 91.50 86 ILE A C 1
ATOM 631 O O . ILE A 1 86 ? -13.666 -0.625 24.752 1.00 91.50 86 ILE A O 1
ATOM 635 N N . CYS A 1 87 ? -13.568 0.544 22.836 1.00 90.62 87 CYS A N 1
ATOM 636 C CA . CYS A 1 87 ? -12.286 0.020 22.390 1.00 90.62 87 CYS A CA 1
ATOM 637 C C . CYS A 1 87 ? -11.602 1.019 21.446 1.00 90.62 87 CYS A C 1
ATOM 639 O O . CYS A 1 87 ? -11.587 0.820 20.223 1.00 90.62 87 CYS A O 1
ATOM 641 N N . PRO A 1 88 ? -11.040 2.115 21.984 1.00 87.38 88 PRO A N 1
ATOM 642 C CA . PRO A 1 88 ? -10.381 3.140 21.178 1.00 87.38 88 PRO A CA 1
ATOM 643 C C . PRO A 1 88 ? -9.251 2.560 20.316 1.00 87.38 88 PRO A C 1
ATOM 645 O O . PRO A 1 88 ? -9.127 2.914 19.145 1.00 87.38 88 PRO A O 1
ATOM 648 N N . ALA A 1 89 ? -8.511 1.586 20.852 1.00 84.81 89 ALA A N 1
ATOM 649 C CA . ALA A 1 89 ? -7.427 0.883 20.166 1.00 84.81 89 ALA A CA 1
ATOM 650 C C . ALA A 1 89 ? -7.880 0.046 18.953 1.00 84.81 89 ALA A C 1
ATOM 652 O O . ALA A 1 89 ? -7.068 -0.293 18.096 1.00 84.81 89 ALA A O 1
ATOM 653 N N . ALA A 1 90 ? -9.168 -0.303 18.850 1.00 88.50 90 ALA A N 1
ATOM 654 C CA . ALA A 1 90 ? -9.696 -1.066 17.718 1.00 88.50 90 ALA A CA 1
ATOM 655 C C . ALA A 1 90 ? -10.642 -0.278 16.815 1.00 88.50 90 ALA A C 1
ATOM 657 O O . ALA A 1 90 ? -10.810 -0.655 15.652 1.00 88.50 90 ALA A O 1
ATOM 658 N N . PHE A 1 91 ? -11.289 0.764 17.340 1.00 90.88 91 PHE A N 1
ATOM 659 C CA . PHE A 1 91 ? -12.299 1.540 16.621 1.00 90.88 91 PHE A CA 1
ATOM 660 C C . PHE A 1 91 ? -11.827 2.935 16.240 1.00 90.88 91 PHE A C 1
ATOM 662 O O . PHE A 1 91 ? -12.228 3.418 15.182 1.00 90.88 91 PHE A O 1
ATOM 669 N N . GLY A 1 92 ? -10.989 3.553 17.074 1.00 89.44 92 GLY A N 1
ATOM 670 C CA . GLY A 1 92 ? -10.362 4.838 16.804 1.00 89.44 92 GLY A CA 1
ATOM 671 C C . GLY A 1 92 ? -11.319 5.966 16.442 1.00 89.44 92 GLY A C 1
ATOM 672 O O . GLY A 1 92 ? -12.469 6.027 16.895 1.00 89.44 92 GLY A O 1
ATOM 673 N N . CYS A 1 93 ? -10.830 6.855 15.583 1.00 89.00 93 CYS A N 1
ATOM 674 C CA . CYS A 1 93 ? -11.625 7.913 14.982 1.00 89.00 93 CYS A CA 1
ATOM 675 C C . CYS A 1 93 ? -12.643 7.376 13.966 1.00 89.00 93 CYS A C 1
ATOM 677 O O . CYS A 1 93 ? -12.367 6.480 13.168 1.00 89.00 93 CYS A O 1
ATOM 679 N N . SER A 1 94 ? -13.845 7.964 13.972 1.00 86.75 94 SER A N 1
ATOM 680 C CA . SER A 1 94 ? -14.877 7.650 12.978 1.00 86.75 94 SER A CA 1
ATOM 681 C C . SER A 1 94 ? -14.594 8.389 11.675 1.00 86.75 94 SER A C 1
ATOM 683 O O . SER A 1 94 ? -14.359 9.594 11.686 1.00 86.75 94 SER A O 1
ATOM 685 N N . LYS A 1 95 ? -14.637 7.676 10.544 1.00 88.75 95 LYS A N 1
ATOM 686 C CA . LYS A 1 95 ? -14.398 8.271 9.225 1.00 88.75 95 LYS A CA 1
ATOM 687 C C . LYS A 1 95 ? -15.547 9.202 8.833 1.00 88.75 95 LYS A C 1
ATOM 689 O O . LYS A 1 95 ? -16.667 8.704 8.688 1.00 88.75 95 LYS A O 1
ATOM 694 N N . PRO A 1 96 ? -15.297 10.497 8.566 1.00 89.56 96 PRO A N 1
ATOM 695 C CA . PRO A 1 96 ? -16.358 11.384 8.114 1.00 89.56 96 PRO A CA 1
ATOM 696 C C . PRO A 1 96 ? -16.947 10.922 6.763 1.00 89.56 96 PRO A C 1
ATOM 698 O O . PRO A 1 96 ? -16.220 10.388 5.901 1.00 89.56 96 PRO A O 1
ATOM 701 N N . PRO A 1 97 ? -18.263 11.095 6.541 1.00 87.38 97 PRO A N 1
ATOM 702 C CA . PRO A 1 97 ? -18.879 10.867 5.237 1.00 87.38 97 PRO A CA 1
ATOM 703 C C . PRO A 1 97 ? -18.186 11.706 4.157 1.00 87.38 97 PRO A C 1
ATOM 705 O O . PRO A 1 97 ? -17.936 12.886 4.355 1.00 87.38 97 PRO A O 1
ATOM 708 N N . GLY A 1 98 ? -17.842 11.100 3.018 1.00 88.75 98 GLY A N 1
ATOM 709 C CA . GLY A 1 98 ? -17.138 11.800 1.933 1.00 88.75 98 GLY A CA 1
ATOM 710 C C . GLY A 1 98 ? -15.635 12.034 2.152 1.00 88.75 98 GLY A C 1
ATOM 711 O O . GLY A 1 98 ? -14.960 12.492 1.235 1.00 88.75 98 GLY A O 1
ATOM 712 N N . TRP A 1 99 ? -15.074 11.680 3.311 1.00 93.88 99 TRP A N 1
ATOM 713 C CA . TRP A 1 99 ? -13.633 11.792 3.551 1.00 93.88 99 TRP A CA 1
ATOM 714 C C . TRP A 1 99 ? -12.870 10.585 2.992 1.00 93.88 99 TRP A C 1
ATOM 716 O O . TRP A 1 99 ? -13.269 9.438 3.231 1.00 93.88 99 TRP A O 1
ATOM 726 N N . CYS A 1 100 ? -11.775 10.845 2.271 1.00 93.12 100 CYS A N 1
ATOM 727 C CA . CYS A 1 100 ? -10.936 9.835 1.615 1.00 93.12 100 CYS A CA 1
ATOM 728 C C . CYS A 1 100 ? -11.717 8.880 0.691 1.00 93.12 100 CYS A C 1
ATOM 730 O O . CYS A 1 100 ? -11.690 7.662 0.863 1.00 93.12 100 CYS A O 1
ATOM 732 N N . VAL A 1 101 ? -12.499 9.442 -0.235 1.00 93.06 101 VAL A N 1
ATOM 733 C CA . VAL A 1 101 ? -13.310 8.661 -1.193 1.00 93.06 101 VAL A CA 1
ATOM 734 C C . VAL A 1 101 ? -13.043 9.022 -2.654 1.00 93.06 101 VAL A C 1
ATOM 736 O O . VAL A 1 101 ? -13.704 8.497 -3.548 1.00 93.06 101 VAL A O 1
ATOM 739 N N . HIS A 1 102 ? -12.128 9.953 -2.920 1.00 89.31 102 HIS A N 1
ATOM 740 C CA . HIS A 1 102 ? -11.836 10.401 -4.277 1.00 89.31 102 HIS A CA 1
ATOM 741 C C . HIS A 1 102 ? -10.979 9.387 -5.039 1.00 89.31 102 HIS A C 1
ATOM 743 O O . HIS A 1 102 ? -10.289 8.548 -4.464 1.00 89.31 102 HIS A O 1
ATOM 749 N N . THR A 1 103 ? -11.010 9.459 -6.368 1.00 88.00 103 THR A N 1
ATOM 750 C CA . THR A 1 103 ? -10.237 8.549 -7.218 1.00 88.00 103 THR A CA 1
ATOM 751 C C . THR A 1 103 ? -8.751 8.608 -6.871 1.00 88.00 103 THR A C 1
ATOM 753 O O . THR A 1 103 ? -8.155 9.683 -6.847 1.00 88.00 103 THR A O 1
ATOM 756 N N . GLY A 1 104 ? -8.158 7.440 -6.622 1.00 81.56 104 GLY A N 1
ATOM 757 C CA . GLY A 1 104 ? -6.752 7.321 -6.241 1.00 81.56 104 GLY A CA 1
ATOM 758 C C . GLY A 1 104 ? -6.466 7.599 -4.764 1.00 81.56 104 GLY A C 1
ATOM 759 O O . GLY A 1 104 ? -5.294 7.586 -4.397 1.00 81.56 104 GLY A O 1
ATOM 760 N N . SER A 1 105 ? -7.485 7.838 -3.926 1.00 89.44 105 SER A N 1
ATOM 761 C CA . SER A 1 105 ? -7.307 7.972 -2.479 1.00 89.44 105 SER A CA 1
ATOM 762 C C . SER A 1 105 ? -7.144 6.614 -1.798 1.00 89.44 105 SER A C 1
ATOM 764 O O . SER A 1 105 ? -7.858 5.665 -2.126 1.00 89.44 105 SER A O 1
ATOM 766 N N . VAL A 1 106 ? -6.254 6.544 -0.815 1.00 88.94 106 VAL A N 1
ATOM 767 C CA . VAL A 1 106 ? -6.003 5.372 0.022 1.00 88.94 106 VAL A CA 1
ATOM 768 C C . VAL A 1 106 ? -6.230 5.760 1.474 1.00 88.94 106 VAL A C 1
ATOM 770 O O . VAL A 1 106 ? -5.546 6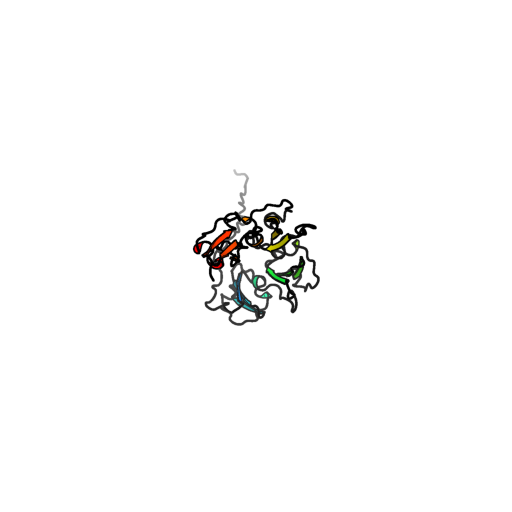.632 2.006 1.00 88.94 106 VAL A O 1
ATOM 773 N N . LEU A 1 107 ? -7.188 5.089 2.111 1.00 90.94 107 LEU A N 1
ATOM 774 C CA . LEU A 1 107 ? -7.462 5.209 3.536 1.00 90.94 107 LEU A CA 1
ATOM 775 C C . LEU A 1 107 ? -6.670 4.154 4.305 1.00 90.94 107 LEU A C 1
ATOM 777 O O . LEU A 1 107 ? -6.769 2.963 4.007 1.00 90.94 107 LEU A O 1
ATOM 781 N N . LYS A 1 108 ? -5.970 4.580 5.350 1.00 90.44 108 LYS A N 1
ATOM 782 C CA . LYS A 1 108 ? -5.404 3.702 6.368 1.00 90.44 108 LYS A CA 1
ATOM 783 C C . LYS A 1 108 ? -5.921 4.096 7.749 1.00 90.44 108 LYS A C 1
ATOM 785 O O . LYS A 1 108 ? -6.141 5.273 8.027 1.00 90.44 108 LYS A O 1
ATOM 790 N N . GLN A 1 109 ? -6.099 3.091 8.601 1.00 90.69 109 GLN A N 1
ATOM 791 C CA . GLN A 1 109 ? -6.465 3.262 10.001 1.00 90.69 109 GLN A CA 1
ATOM 792 C C . GLN A 1 109 ? -5.404 2.583 10.874 1.00 90.69 109 GLN A C 1
ATOM 794 O O . GLN A 1 109 ? -5.262 1.360 10.829 1.00 90.69 109 GLN A O 1
ATOM 799 N N . LEU A 1 110 ? -4.627 3.385 11.594 1.00 90.50 110 LEU A N 1
ATOM 800 C CA . LEU A 1 110 ? -3.465 2.981 12.392 1.00 90.50 110 LEU A CA 1
ATOM 801 C C . LEU A 1 110 ? -3.194 4.044 13.460 1.00 90.50 110 LEU A C 1
ATOM 803 O O . LEU A 1 110 ? -3.638 5.171 13.301 1.00 90.50 110 LEU A O 1
ATOM 807 N N . ASP A 1 111 ? -2.464 3.692 14.511 1.00 89.81 111 ASP A N 1
ATOM 808 C CA . ASP A 1 111 ? -1.964 4.658 15.493 1.00 89.81 111 ASP A CA 1
ATOM 809 C C . ASP A 1 111 ? -0.782 5.427 14.876 1.00 89.81 111 ASP A C 1
ATOM 811 O O . ASP A 1 111 ? 0.297 4.870 14.650 1.00 89.81 111 ASP A O 1
ATOM 815 N N . CYS A 1 112 ? -1.020 6.679 14.497 1.00 90.75 112 CYS A N 1
ATOM 816 C CA . CYS A 1 112 ? -0.057 7.534 13.817 1.00 90.75 112 CYS A CA 1
ATOM 817 C C . CYS A 1 112 ? 0.870 8.261 14.794 1.00 90.75 112 CYS A C 1
ATOM 819 O O . CYS A 1 112 ? 1.981 8.632 14.406 1.00 90.75 112 CYS A O 1
ATOM 821 N N . ASP A 1 113 ? 0.417 8.498 16.025 1.00 87.56 113 ASP A N 1
ATOM 822 C CA . ASP A 1 113 ? 1.086 9.375 16.983 1.00 87.56 113 ASP A CA 1
ATOM 823 C C . ASP A 1 113 ? 1.497 8.689 18.301 1.00 87.56 113 ASP A C 1
ATOM 825 O O . ASP A 1 113 ? 2.082 9.334 19.181 1.00 87.56 113 ASP A O 1
ATOM 829 N N . GLY A 1 114 ? 1.250 7.386 18.421 1.00 87.75 114 GLY A N 1
ATOM 830 C CA . GLY A 1 114 ? 1.661 6.525 19.523 1.00 87.75 114 GLY A CA 1
ATOM 831 C C . GLY A 1 114 ? 0.813 6.674 20.786 1.00 87.75 114 GLY A C 1
ATOM 832 O O . GLY A 1 114 ? 1.341 6.463 21.880 1.00 87.75 114 GLY A O 1
ATOM 833 N N . ASP A 1 115 ? -0.446 7.117 20.697 1.00 86.62 115 ASP A N 1
ATOM 834 C CA . ASP A 1 115 ? -1.346 7.202 21.864 1.00 86.62 115 ASP A CA 1
ATOM 835 C C . ASP A 1 115 ? -2.126 5.909 22.167 1.00 86.62 115 ASP A C 1
ATOM 837 O O . ASP A 1 115 ? -2.863 5.844 23.163 1.00 86.62 115 ASP A O 1
ATOM 841 N N . GLY A 1 116 ? -1.948 4.871 21.346 1.00 86.12 116 GLY A N 1
ATOM 842 C CA . GLY A 1 116 ? -2.655 3.600 21.442 1.00 86.12 116 GLY A CA 1
ATOM 843 C C . GLY A 1 116 ? -4.100 3.653 20.939 1.00 86.12 116 GLY A C 1
ATOM 844 O O . GLY A 1 116 ? -4.872 2.738 21.230 1.00 86.12 116 GLY A O 1
ATOM 845 N N . VAL A 1 117 ? -4.501 4.704 20.224 1.00 89.38 117 VAL A N 1
ATOM 846 C CA . VAL A 1 117 ? -5.813 4.870 19.590 1.00 89.38 117 VAL A CA 1
ATOM 847 C C . VAL A 1 117 ? -5.619 4.907 18.076 1.00 89.38 117 VAL A C 1
ATOM 849 O O . VAL A 1 117 ? -4.638 5.429 17.565 1.00 89.38 117 VAL A O 1
ATOM 852 N N . LEU A 1 118 ? -6.543 4.307 17.320 1.00 90.56 118 LEU A N 1
ATOM 853 C CA . LEU A 1 118 ? -6.424 4.342 15.862 1.00 90.56 118 LEU A CA 1
ATOM 854 C C . LEU A 1 118 ? -6.815 5.716 15.301 1.00 90.56 118 LEU A C 1
ATOM 856 O O . LEU A 1 118 ? -7.945 6.183 15.480 1.00 90.56 118 LEU A O 1
ATOM 860 N N . ASP A 1 119 ? -5.921 6.277 14.503 1.00 93.88 119 ASP A N 1
ATOM 861 C CA . ASP A 1 119 ? -6.129 7.469 13.695 1.00 93.88 119 ASP A CA 1
ATOM 862 C C . ASP A 1 119 ? -6.629 7.114 12.299 1.00 93.88 119 ASP A C 1
ATOM 864 O O . ASP A 1 119 ? -6.607 5.957 11.866 1.00 93.88 119 ASP A O 1
ATOM 868 N N . LEU A 1 120 ? -7.057 8.130 11.553 1.00 94.31 120 LEU A N 1
ATOM 869 C CA . LEU A 1 120 ? -7.325 7.994 10.127 1.00 94.31 120 LEU A CA 1
ATOM 870 C C . LEU A 1 120 ? -6.282 8.769 9.340 1.00 94.31 120 LEU A C 1
ATOM 872 O O . LEU A 1 120 ? -6.137 9.978 9.506 1.00 94.31 120 LEU A O 1
ATOM 876 N N . ALA A 1 121 ? -5.624 8.089 8.414 1.00 94.56 121 ALA A N 1
ATOM 877 C CA . ALA A 1 121 ? -4.694 8.685 7.477 1.00 94.56 121 ALA A CA 1
ATOM 878 C C . ALA A 1 121 ? -5.193 8.449 6.052 1.00 94.56 121 ALA A C 1
ATOM 880 O O . ALA A 1 121 ? -5.522 7.327 5.670 1.00 94.56 121 ALA A O 1
ATOM 881 N N . CYS A 1 122 ? -5.247 9.510 5.256 1.00 93.94 122 CYS A N 1
ATOM 882 C CA . CYS A 1 122 ? -5.584 9.436 3.844 1.00 93.94 122 CYS A CA 1
ATOM 883 C C . CYS A 1 122 ? -4.431 9.978 3.015 1.00 93.94 122 CYS A C 1
ATOM 885 O O . CYS A 1 122 ? -3.898 11.047 3.315 1.00 93.94 122 CYS A O 1
ATOM 887 N N . SER A 1 123 ? -4.081 9.284 1.945 1.00 90.31 123 SER A N 1
ATOM 888 C CA . SER A 1 123 ? -3.191 9.796 0.906 1.00 90.31 123 SER A CA 1
ATOM 889 C C . SER A 1 123 ? -3.839 9.646 -0.463 1.00 90.31 123 SER A C 1
ATOM 891 O O . SER A 1 123 ? -4.815 8.914 -0.614 1.00 90.31 123 SER A O 1
ATOM 893 N N . ASP A 1 124 ? -3.330 10.345 -1.471 1.00 86.06 124 ASP A N 1
ATOM 894 C CA . ASP A 1 124 ? -3.709 10.096 -2.859 1.00 86.06 124 ASP A CA 1
ATOM 895 C C . ASP A 1 124 ? -2.507 10.013 -3.801 1.00 86.06 124 ASP A C 1
ATOM 897 O O . ASP A 1 124 ? -1.373 10.335 -3.445 1.00 86.06 124 ASP A O 1
ATOM 901 N N . ASN A 1 125 ? -2.768 9.591 -5.037 1.00 77.31 125 ASN A N 1
ATOM 902 C CA . ASN A 1 125 ? -1.759 9.469 -6.091 1.00 77.31 125 ASN A CA 1
ATOM 903 C C . ASN A 1 125 ? -1.159 10.810 -6.566 1.00 77.31 125 ASN A C 1
ATOM 905 O O . ASN A 1 125 ? -0.219 10.801 -7.358 1.00 77.31 125 ASN A O 1
ATOM 909 N N . THR A 1 126 ? -1.669 11.951 -6.089 1.00 78.19 126 THR A N 1
ATOM 910 C CA . THR A 1 126 ? -1.079 13.282 -6.314 1.00 78.19 126 THR A CA 1
ATOM 911 C C . THR A 1 126 ? -0.135 13.699 -5.184 1.00 78.19 126 THR A C 1
ATOM 913 O O . THR A 1 126 ? 0.474 14.766 -5.247 1.00 78.19 126 THR A O 1
ATOM 916 N N . GLY A 1 127 ? 0.010 12.862 -4.151 1.00 77.31 127 GLY A N 1
ATOM 917 C CA . GLY A 1 127 ? 0.848 13.118 -2.982 1.00 77.31 127 GLY A CA 1
ATOM 918 C C . GLY A 1 127 ? 0.180 13.987 -1.916 1.00 77.31 127 GLY A C 1
ATOM 919 O O . GLY A 1 127 ? 0.847 14.398 -0.962 1.00 77.31 127 GLY A O 1
ATOM 920 N N . ARG A 1 128 ? -1.122 14.280 -2.039 1.00 87.94 128 ARG A N 1
ATOM 921 C CA . ARG A 1 128 ? -1.863 14.967 -0.975 1.00 87.94 128 ARG A CA 1
ATOM 922 C C . ARG A 1 128 ? -2.125 13.995 0.167 1.00 87.94 128 ARG A C 1
ATOM 924 O O . ARG A 1 128 ? -2.355 12.808 -0.048 1.00 87.94 128 ARG A O 1
ATOM 931 N N . ARG A 1 129 ? -2.063 14.524 1.387 1.00 91.88 129 ARG A N 1
ATOM 932 C CA . ARG A 1 129 ? -2.187 13.769 2.637 1.00 91.88 129 ARG A CA 1
ATOM 933 C C . ARG A 1 129 ? -3.103 14.498 3.607 1.00 91.88 129 ARG A C 1
ATOM 935 O O . ARG A 1 129 ? -2.985 15.720 3.731 1.00 91.88 129 ARG A O 1
ATOM 942 N N . TRP A 1 130 ? -3.947 13.745 4.298 1.00 95.06 130 TRP A N 1
ATOM 943 C CA . TRP A 1 130 ? -4.874 14.203 5.334 1.00 95.06 130 TRP A CA 1
ATOM 944 C C . TRP A 1 130 ? -4.783 13.269 6.531 1.00 95.06 130 TRP A C 1
ATOM 946 O O . TRP A 1 130 ? -4.560 12.069 6.353 1.00 95.06 130 TRP A O 1
ATOM 956 N N . ALA A 1 131 ? -4.988 13.798 7.731 1.00 95.25 131 ALA A N 1
ATOM 957 C CA . ALA A 1 131 ? -4.962 12.991 8.941 1.00 95.25 131 ALA A CA 1
ATOM 958 C C . ALA A 1 131 ? -5.982 13.493 9.961 1.00 95.25 131 ALA A C 1
ATOM 960 O O . ALA A 1 131 ? -6.017 14.682 10.275 1.00 95.25 131 ALA A O 1
ATOM 961 N N . ILE A 1 132 ? -6.763 12.571 10.513 1.00 95.31 132 ILE A N 1
ATOM 962 C CA . ILE A 1 132 ? -7.650 12.805 11.650 1.00 95.31 132 ILE A CA 1
ATOM 963 C C . ILE A 1 132 ? -7.042 12.052 12.827 1.00 95.31 132 ILE A C 1
ATOM 965 O O . ILE A 1 132 ? -7.058 10.821 12.831 1.00 95.31 132 ILE A O 1
ATOM 969 N N . LEU A 1 133 ? -6.493 12.809 13.780 1.00 94.38 133 LEU A N 1
ATOM 970 C CA . LEU A 1 133 ? -5.781 12.265 14.935 1.00 94.38 133 LEU A CA 1
ATOM 971 C C . LEU A 1 133 ? -6.686 12.189 16.172 1.00 94.38 133 LEU A C 1
ATOM 973 O O . LEU A 1 133 ? -7.396 13.152 16.490 1.00 94.38 133 LEU A O 1
ATOM 977 N N . SER A 1 134 ? -6.619 11.089 16.911 1.00 92.44 134 SER A N 1
ATOM 978 C CA . SER A 1 134 ? -7.281 10.856 18.195 1.00 92.44 134 SER A CA 1
ATOM 979 C C . SER A 1 134 ? -6.822 11.844 19.258 1.00 92.44 134 SER A C 1
ATOM 981 O O . SER A 1 134 ? -7.672 12.415 19.946 1.00 92.44 134 SER A O 1
ATOM 983 N N . LYS A 1 135 ? -5.519 12.157 19.328 1.00 92.31 135 LYS A N 1
ATOM 984 C CA . LYS A 1 135 ? -4.983 13.209 20.213 1.00 92.31 135 LYS A CA 1
ATOM 985 C C . LYS A 1 135 ? -5.611 14.583 19.967 1.00 92.31 135 LYS A C 1
ATOM 987 O O . LYS A 1 135 ? -5.677 15.401 20.882 1.00 92.31 135 LYS A O 1
ATOM 992 N N . ASN A 1 136 ? -6.123 14.824 18.759 1.00 91.12 136 ASN A N 1
ATOM 993 C CA . ASN A 1 136 ? -6.847 16.042 18.389 1.00 91.12 136 ASN A CA 1
ATOM 994 C C . ASN A 1 136 ? -8.373 15.864 18.462 1.00 91.12 136 ASN A C 1
ATOM 996 O O . ASN A 1 136 ? -9.112 16.531 17.738 1.00 91.12 136 ASN A O 1
ATOM 1000 N N . ASN A 1 137 ? -8.858 14.963 19.323 1.00 88.62 137 ASN A N 1
ATOM 1001 C CA . ASN A 1 137 ? -10.276 14.640 19.507 1.00 88.62 137 ASN A CA 1
ATOM 1002 C C . ASN A 1 137 ? -10.984 14.223 18.209 1.00 88.62 137 ASN A C 1
ATOM 1004 O O . ASN A 1 137 ? -12.167 14.514 18.028 1.00 88.62 137 ASN A O 1
ATOM 1008 N N . CYS A 1 138 ? -10.265 13.571 17.292 1.00 90.69 138 CYS A N 1
ATOM 1009 C CA . CYS A 1 138 ? -10.779 13.195 15.978 1.00 90.69 138 CYS A CA 1
ATOM 1010 C C . CYS A 1 138 ? -11.391 14.375 15.203 1.00 90.69 138 CYS A C 1
ATOM 1012 O O . CYS A 1 138 ? -12.357 14.193 14.459 1.00 90.69 138 CYS A O 1
ATOM 1014 N N . ALA A 1 139 ? -10.851 15.585 15.389 1.00 90.69 139 ALA A N 1
ATOM 1015 C CA . ALA A 1 139 ? -11.290 16.757 14.648 1.00 90.69 139 ALA A CA 1
ATOM 1016 C C . ALA A 1 139 ? -11.148 16.514 13.141 1.00 90.69 139 ALA A C 1
ATOM 1018 O O . ALA A 1 139 ? -10.109 16.048 12.666 1.00 90.69 139 ALA A O 1
ATOM 1019 N N . GLU A 1 140 ? -12.207 16.826 12.395 1.00 88.56 140 GLU A N 1
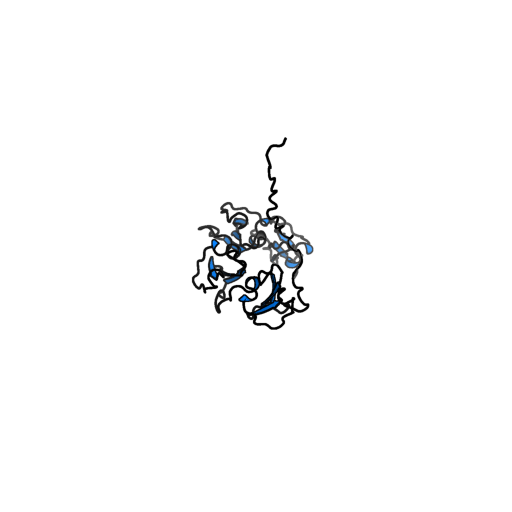ATOM 1020 C CA . GLU A 1 140 ? -12.217 16.636 10.951 1.00 88.56 140 GLU A CA 1
ATOM 1021 C C . GLU A 1 140 ? -11.130 17.480 10.279 1.00 88.56 140 GLU A C 1
ATOM 1023 O O . GLU A 1 140 ? -10.970 18.670 10.557 1.00 88.56 140 GLU A O 1
ATOM 1028 N N . ASP A 1 141 ? -10.411 16.863 9.346 1.00 87.12 141 ASP A N 1
ATOM 1029 C CA . ASP A 1 141 ? -9.337 17.497 8.596 1.00 87.12 141 ASP A CA 1
ATOM 1030 C C . ASP A 1 141 ? -9.620 17.406 7.097 1.00 87.12 141 ASP A C 1
ATOM 1032 O O . ASP A 1 141 ? -9.372 16.391 6.445 1.00 87.12 141 ASP A O 1
ATOM 1036 N N . TRP A 1 142 ? -10.160 18.487 6.541 1.00 89.38 142 TRP A N 1
ATOM 1037 C CA . TRP A 1 142 ? -10.474 18.597 5.113 1.00 89.38 142 TRP A CA 1
ATOM 1038 C C . TRP A 1 142 ? -9.340 19.243 4.302 1.00 89.38 142 TRP A C 1
ATOM 1040 O O . TRP A 1 142 ? -9.392 19.282 3.070 1.00 89.38 142 TRP A O 1
ATOM 1050 N N . ILE A 1 143 ? -8.293 19.732 4.976 1.00 87.75 143 ILE A N 1
ATOM 1051 C CA . ILE A 1 143 ? -7.193 20.468 4.352 1.00 87.75 143 ILE A CA 1
ATOM 1052 C C . ILE A 1 143 ? -6.055 19.499 4.033 1.00 87.75 143 ILE A C 1
ATOM 1054 O O . ILE A 1 143 ? -5.374 18.989 4.921 1.00 87.75 143 ILE A O 1
ATOM 1058 N N . GLY A 1 144 ? -5.830 19.272 2.739 1.00 84.12 144 GLY A N 1
ATOM 1059 C CA . GLY A 1 144 ? -4.724 18.438 2.278 1.00 84.12 144 GLY A CA 1
ATOM 1060 C C . GLY A 1 144 ? -3.367 19.094 2.526 1.00 84.12 144 GLY A C 1
ATOM 1061 O O . GLY A 1 144 ? -3.255 20.315 2.594 1.00 84.12 144 GLY A O 1
ATOM 1062 N N . GLY A 1 145 ? -2.323 18.273 2.616 1.00 87.44 145 GLY A N 1
ATOM 1063 C CA . GLY A 1 145 ? -0.936 18.737 2.727 1.00 87.44 145 GLY A CA 1
ATOM 1064 C C . GLY A 1 145 ? -0.267 18.426 4.061 1.00 87.44 145 GLY A C 1
ATOM 1065 O O . GLY A 1 145 ? 0.736 19.054 4.394 1.00 87.44 145 GLY A O 1
ATOM 1066 N N . LYS A 1 146 ? -0.776 17.453 4.828 1.00 91.44 146 LYS A N 1
ATOM 1067 C CA . LYS A 1 146 ? -0.079 17.002 6.039 1.00 91.44 146 LYS A CA 1
ATOM 1068 C C . LYS A 1 146 ? 1.326 16.492 5.702 1.00 91.44 146 LYS A C 1
ATOM 1070 O O . LYS A 1 146 ? 1.512 15.874 4.648 1.00 91.44 146 LYS A O 1
ATOM 1075 N N . PRO A 1 147 ? 2.334 16.758 6.548 1.00 88.25 147 PRO A N 1
ATOM 1076 C CA . PRO A 1 147 ? 3.661 16.180 6.378 1.00 88.25 147 PRO A CA 1
ATOM 1077 C C . PRO A 1 147 ? 3.639 14.668 6.642 1.00 88.25 147 PRO A C 1
ATOM 1079 O O . PRO A 1 147 ? 2.757 14.168 7.337 1.00 88.25 147 PRO A O 1
ATOM 1082 N N . VAL A 1 148 ? 4.652 13.950 6.139 1.00 84.75 148 VAL A N 1
ATOM 1083 C CA . VAL A 1 148 ? 4.884 12.528 6.473 1.00 84.75 148 VAL A CA 1
ATOM 1084 C C . VAL A 1 148 ? 4.878 12.300 7.977 1.00 84.75 148 VAL A C 1
ATOM 1086 O O . VAL A 1 148 ? 4.290 11.336 8.447 1.00 84.75 148 VAL A O 1
ATOM 1089 N N . SER A 1 149 ? 5.533 13.196 8.718 1.00 86.00 149 SER A N 1
ATOM 1090 C CA . SER A 1 149 ? 5.781 13.048 10.151 1.00 86.00 149 SER A CA 1
ATOM 1091 C C . SER A 1 149 ? 4.514 12.951 10.994 1.00 86.00 149 SER A C 1
ATOM 1093 O O . SER A 1 149 ? 4.594 12.465 12.113 1.00 86.00 149 SER A O 1
ATOM 1095 N N . ILE A 1 150 ? 3.359 13.384 10.474 1.00 91.06 150 ILE A N 1
ATOM 1096 C CA . ILE A 1 150 ? 2.076 13.220 11.165 1.00 91.06 150 ILE A CA 1
ATOM 1097 C C . ILE A 1 150 ? 1.635 11.759 11.214 1.00 91.06 150 ILE A C 1
ATOM 1099 O O . ILE A 1 150 ? 0.979 11.374 12.168 1.00 91.06 150 ILE A O 1
ATOM 1103 N N . CYS A 1 151 ? 1.951 10.964 10.191 1.00 90.25 151 CYS A N 1
ATOM 1104 C CA . CYS A 1 151 ? 1.653 9.539 10.192 1.00 90.25 151 CYS A CA 1
ATOM 1105 C C . CYS A 1 151 ? 2.657 8.781 9.314 1.00 90.25 151 CYS A C 1
ATOM 1107 O O . CYS A 1 151 ? 2.333 8.411 8.179 1.00 90.25 151 CYS A O 1
ATOM 1109 N N . PRO A 1 152 ? 3.891 8.557 9.802 1.00 84.75 152 PRO A N 1
ATOM 1110 C CA . PRO A 1 152 ? 4.961 7.975 8.996 1.00 84.75 152 PRO A CA 1
ATOM 1111 C C . PRO A 1 152 ? 4.579 6.616 8.412 1.00 84.75 152 PRO A C 1
ATOM 1113 O O . PRO A 1 152 ? 4.742 6.399 7.218 1.00 84.75 152 PRO A O 1
ATOM 1116 N N . ALA A 1 153 ? 3.958 5.746 9.211 1.00 82.19 153 ALA A N 1
ATOM 1117 C CA . ALA A 1 153 ? 3.518 4.426 8.762 1.00 82.19 153 ALA A CA 1
ATOM 1118 C C . ALA A 1 153 ? 2.422 4.479 7.676 1.00 82.19 153 ALA A C 1
ATOM 1120 O O . ALA A 1 153 ? 2.326 3.597 6.817 1.00 82.19 153 ALA A O 1
ATOM 1121 N N . ALA A 1 154 ? 1.612 5.542 7.639 1.00 88.06 154 ALA A N 1
ATOM 1122 C CA . ALA A 1 154 ? 0.642 5.715 6.565 1.00 88.06 154 ALA A CA 1
ATOM 1123 C C . ALA A 1 154 ? 1.240 6.355 5.317 1.00 88.06 154 ALA A C 1
ATOM 1125 O O . ALA A 1 154 ? 0.903 5.950 4.205 1.00 88.06 154 ALA A O 1
ATOM 1126 N N . PHE A 1 155 ? 2.079 7.371 5.509 1.00 88.31 155 PHE A N 1
ATOM 1127 C CA . PHE A 1 155 ? 2.512 8.284 4.458 1.00 88.31 155 PHE A CA 1
ATOM 1128 C C . PHE A 1 155 ? 3.878 7.965 3.876 1.00 88.31 155 PHE A C 1
ATOM 1130 O O . PHE A 1 155 ? 4.184 8.486 2.804 1.00 88.31 155 PHE A O 1
ATOM 1137 N N . GLY A 1 156 ? 4.668 7.128 4.542 1.00 86.50 156 GLY A N 1
ATOM 1138 C CA . GLY A 1 156 ? 5.948 6.666 4.040 1.00 86.50 156 GLY A CA 1
ATOM 1139 C C . GLY A 1 156 ? 6.970 7.772 3.839 1.00 86.50 156 GLY A C 1
ATOM 1140 O O . GLY A 1 156 ? 6.935 8.797 4.506 1.00 86.50 156 GLY A O 1
ATOM 1141 N N . CYS A 1 157 ? 7.864 7.606 2.874 1.00 85.50 157 CYS A N 1
ATOM 1142 C CA . CYS A 1 157 ? 8.858 8.628 2.558 1.00 85.50 157 CYS A CA 1
ATOM 1143 C C . CYS A 1 157 ? 8.308 9.800 1.728 1.00 85.50 157 CYS A C 1
ATOM 1145 O O . CYS A 1 157 ? 7.448 9.645 0.858 1.00 85.50 157 CYS A O 1
ATOM 1147 N N . SER A 1 158 ? 8.842 11.005 1.967 1.00 83.69 158 SER A N 1
ATOM 1148 C CA . SER A 1 158 ? 8.580 12.163 1.101 1.00 83.69 158 SER A CA 1
ATOM 1149 C C . SER A 1 158 ? 9.368 12.030 -0.192 1.00 83.69 158 SER A C 1
ATOM 1151 O O . SER A 1 158 ? 10.571 11.792 -0.154 1.00 83.69 158 SER A O 1
ATOM 1153 N N . LYS A 1 159 ? 8.712 12.245 -1.337 1.00 86.44 159 LYS A N 1
ATOM 1154 C CA . LYS A 1 159 ? 9.390 12.259 -2.636 1.00 86.44 159 LYS A CA 1
ATOM 1155 C C . LYS A 1 159 ? 10.286 13.495 -2.752 1.00 86.44 159 LYS A C 1
ATOM 1157 O O . LYS A 1 159 ? 9.736 14.601 -2.747 1.00 86.44 159 LYS A O 1
ATOM 1162 N N . PRO A 1 160 ? 11.613 13.351 -2.934 1.00 87.44 160 PRO A N 1
ATOM 1163 C CA . PRO A 1 160 ? 12.471 14.511 -3.122 1.00 87.44 160 PRO A CA 1
ATOM 1164 C C . PRO A 1 160 ? 12.071 15.305 -4.385 1.00 87.44 160 PRO A C 1
ATOM 1166 O O . PRO A 1 160 ? 11.616 14.719 -5.387 1.00 87.44 160 PRO A O 1
ATOM 1169 N N . PRO A 1 161 ? 12.196 16.646 -4.373 1.00 83.94 161 PRO A N 1
ATOM 1170 C CA . PRO A 1 161 ? 11.993 17.467 -5.564 1.00 83.94 161 PRO A CA 1
ATOM 1171 C C . PRO A 1 161 ? 12.896 16.996 -6.709 1.00 83.94 161 PRO A C 1
ATOM 1173 O O . PRO A 1 161 ? 14.077 16.752 -6.505 1.00 83.94 161 PRO A O 1
ATOM 1176 N N . GLY A 1 162 ? 12.348 16.832 -7.915 1.00 86.62 162 GLY A N 1
ATOM 1177 C CA . GLY A 1 162 ? 13.115 16.338 -9.070 1.00 86.62 162 GLY A CA 1
ATOM 1178 C C . GL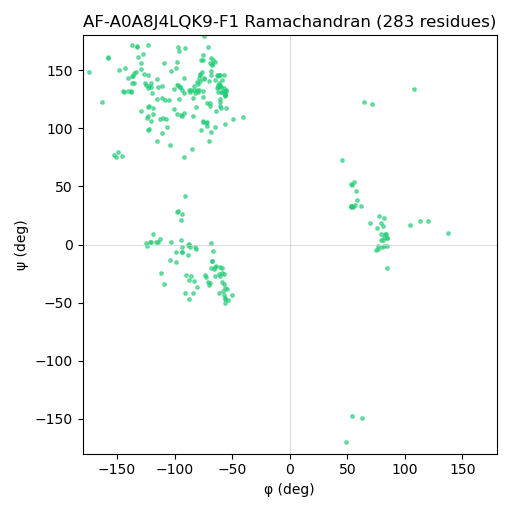Y A 1 162 ? 13.424 14.833 -9.075 1.00 86.62 162 GLY A C 1
ATOM 1179 O O . GLY A 1 162 ? 13.934 14.326 -10.069 1.00 86.62 162 GLY A O 1
ATOM 1180 N N . TRP A 1 163 ? 13.073 14.084 -8.026 1.00 92.69 163 TRP A N 1
ATOM 1181 C CA . TRP A 1 163 ? 13.244 12.630 -8.010 1.00 92.69 163 TRP A CA 1
ATOM 1182 C C . TRP A 1 163 ? 12.109 11.925 -8.761 1.00 92.69 163 TRP A C 1
ATOM 1184 O O . TRP A 1 163 ? 10.931 12.239 -8.541 1.00 92.69 163 TRP A O 1
ATOM 1194 N N . CYS A 1 164 ? 12.464 10.973 -9.629 1.00 91.88 164 CYS A N 1
ATOM 1195 C CA . CYS A 1 164 ? 11.537 10.216 -10.477 1.00 91.88 164 CYS A CA 1
ATOM 1196 C C . CYS A 1 164 ? 10.607 11.094 -11.335 1.00 91.88 164 CYS A C 1
ATOM 1198 O O . CYS A 1 164 ? 9.385 10.975 -11.271 1.00 91.88 164 CYS A O 1
ATOM 1200 N N . VAL A 1 165 ? 11.183 12.046 -12.076 1.00 91.75 165 VAL A N 1
ATOM 1201 C CA . VAL A 1 165 ? 10.419 12.959 -12.953 1.00 91.75 165 VAL A CA 1
ATOM 1202 C C . VAL A 1 165 ? 10.878 12.934 -14.411 1.00 91.75 165 VAL A C 1
ATOM 1204 O O . VAL A 1 165 ? 10.338 13.659 -15.241 1.00 91.75 165 VAL A O 1
ATOM 1207 N N . HIS A 1 166 ? 11.898 12.141 -14.742 1.00 89.56 166 HIS A N 1
ATOM 1208 C CA . HIS A 1 166 ? 12.430 12.072 -16.099 1.00 89.56 166 HIS A CA 1
ATOM 1209 C C . HIS A 1 166 ? 11.513 11.278 -17.034 1.00 89.56 166 HIS A C 1
ATOM 1211 O O . HIS A 1 166 ? 10.696 10.463 -16.601 1.00 89.56 166 HIS A O 1
ATOM 1217 N N . THR A 1 167 ? 11.650 11.508 -18.339 1.00 90.44 167 THR A N 1
ATOM 1218 C CA . THR A 1 167 ? 10.846 10.826 -19.359 1.00 90.44 167 THR A CA 1
ATOM 1219 C C . THR A 1 167 ? 10.973 9.310 -19.240 1.00 90.44 167 THR A C 1
ATOM 1221 O O . THR A 1 167 ? 12.078 8.774 -19.194 1.00 90.44 167 THR A O 1
ATOM 1224 N N . GLY A 1 168 ? 9.829 8.625 -19.212 1.00 86.31 168 GLY A N 1
ATOM 1225 C CA . GLY A 1 168 ? 9.770 7.170 -19.079 1.00 86.31 168 GLY A CA 1
ATOM 1226 C C . GLY A 1 168 ? 9.953 6.656 -17.651 1.00 86.31 168 GLY A C 1
ATOM 1227 O O . GLY A 1 168 ? 9.980 5.440 -17.480 1.00 86.31 168 GLY A O 1
ATOM 1228 N N . SER A 1 169 ? 10.069 7.539 -16.651 1.00 90.75 169 SER A N 1
ATOM 1229 C CA . SER A 1 169 ? 10.088 7.146 -15.242 1.00 90.75 169 SER A CA 1
ATOM 1230 C C . SER A 1 169 ? 8.689 6.830 -14.706 1.00 90.75 169 SER A C 1
ATOM 1232 O O . SER A 1 169 ? 7.690 7.427 -15.110 1.00 90.75 169 SER A O 1
ATOM 1234 N N . VAL A 1 170 ? 8.627 5.867 -13.793 1.00 88.75 170 VAL A N 1
ATOM 1235 C CA . VAL A 1 170 ? 7.424 5.419 -13.098 1.00 88.75 170 VAL A CA 1
ATOM 1236 C C . VAL A 1 170 ? 7.722 5.417 -11.609 1.00 88.75 170 VAL A C 1
ATOM 1238 O O . VAL A 1 170 ? 8.551 4.637 -11.135 1.00 88.75 170 VAL A O 1
ATOM 1241 N N . LEU A 1 171 ? 7.021 6.286 -10.886 1.00 89.31 171 LEU A N 1
ATOM 1242 C CA . LEU A 1 171 ? 7.010 6.322 -9.432 1.00 89.31 171 LEU A CA 1
ATOM 1243 C C . LEU A 1 171 ? 5.937 5.374 -8.903 1.00 89.31 171 LEU A C 1
ATOM 1245 O O . LEU A 1 171 ? 4.780 5.438 -9.320 1.00 89.31 171 LEU A O 1
ATOM 1249 N N . LYS A 1 172 ? 6.302 4.560 -7.922 1.00 88.00 172 LYS A N 1
ATOM 1250 C CA . LYS A 1 172 ? 5.364 3.815 -7.093 1.00 88.00 172 LYS A CA 1
ATOM 1251 C C . LYS A 1 172 ? 5.643 4.091 -5.625 1.00 88.00 172 LYS A C 1
ATOM 1253 O O . LYS A 1 172 ? 6.791 4.273 -5.226 1.00 88.00 172 LYS A O 1
ATOM 1258 N N . GLN A 1 173 ? 4.574 4.087 -4.840 1.00 86.00 173 GLN A N 1
ATOM 1259 C CA . GLN A 1 173 ? 4.635 4.158 -3.392 1.00 86.00 173 GLN A CA 1
ATOM 1260 C C . GLN A 1 173 ? 4.000 2.890 -2.823 1.00 86.00 173 GLN A C 1
ATOM 1262 O O . GLN A 1 173 ? 2.806 2.654 -3.013 1.00 86.00 173 GLN A O 1
ATOM 1267 N N . LEU A 1 174 ? 4.815 2.044 -2.206 1.00 85.31 174 LEU A N 1
ATOM 1268 C CA . LEU A 1 174 ? 4.426 0.732 -1.696 1.00 85.31 174 LEU A CA 1
ATOM 1269 C C . LEU A 1 174 ? 5.406 0.296 -0.606 1.00 85.31 174 LEU A C 1
ATOM 1271 O O . LEU A 1 174 ? 6.506 0.821 -0.552 1.00 85.31 174 LEU A O 1
ATOM 1275 N N . ASP A 1 175 ? 5.012 -0.660 0.222 1.00 84.69 175 ASP A N 1
ATOM 1276 C CA . ASP A 1 175 ? 5.917 -1.309 1.174 1.00 84.69 175 ASP A CA 1
ATOM 1277 C C . ASP A 1 175 ? 6.826 -2.289 0.408 1.00 84.69 175 ASP A C 1
ATOM 1279 O O . ASP A 1 175 ? 6.358 -3.298 -0.137 1.00 84.69 175 ASP A O 1
ATOM 1283 N N . CYS A 1 176 ? 8.096 -1.921 0.246 1.00 87.06 176 CYS A N 1
ATOM 1284 C CA . CYS A 1 176 ? 9.082 -2.660 -0.533 1.00 87.06 176 CYS A CA 1
ATOM 1285 C C . CYS A 1 176 ? 9.792 -3.735 0.295 1.00 87.06 176 CYS A C 1
ATOM 1287 O O . CYS A 1 176 ? 10.201 -4.747 -0.281 1.00 87.06 176 CYS A O 1
ATOM 1289 N N . ASP A 1 177 ? 9.962 -3.520 1.601 1.00 84.69 177 ASP A N 1
ATOM 1290 C CA . ASP A 1 177 ? 10.771 -4.370 2.482 1.00 84.69 177 ASP A CA 1
ATOM 1291 C C . ASP A 1 177 ? 9.980 -5.086 3.593 1.00 84.69 177 ASP A C 1
ATOM 1293 O O . ASP A 1 177 ? 10.552 -5.871 4.358 1.00 84.69 177 ASP A O 1
ATOM 1297 N N . GLY A 1 178 ? 8.660 -4.903 3.612 1.00 82.31 178 GLY A N 1
ATOM 1298 C CA . GLY A 1 178 ? 7.716 -5.577 4.495 1.00 82.31 178 GLY A CA 1
ATOM 1299 C C . GLY A 1 178 ? 7.657 -4.988 5.902 1.00 82.31 178 GLY A C 1
ATOM 1300 O O . GLY A 1 178 ? 7.216 -5.687 6.818 1.00 82.31 178 GLY A O 1
ATOM 1301 N N . ASP A 1 179 ? 8.131 -3.758 6.111 1.00 79.88 179 ASP A N 1
ATOM 1302 C CA . ASP A 1 179 ? 8.122 -3.095 7.419 1.00 79.88 179 ASP A CA 1
ATOM 1303 C C . ASP A 1 179 ? 6.763 -2.457 7.780 1.00 79.88 179 ASP A C 1
ATOM 1305 O O . ASP A 1 179 ? 6.577 -1.968 8.899 1.00 79.88 179 ASP A O 1
ATOM 1309 N N . GLY A 1 180 ? 5.785 -2.505 6.869 1.00 77.25 180 GLY A N 1
ATOM 1310 C CA . GLY A 1 180 ? 4.451 -1.928 7.030 1.00 77.25 180 GLY A CA 1
ATOM 1311 C C . GLY A 1 180 ? 4.376 -0.425 6.739 1.00 77.25 180 GLY A C 1
ATOM 1312 O O . GLY A 1 180 ? 3.285 0.159 6.804 1.00 77.25 180 GLY A O 1
ATOM 1313 N N . VAL A 1 181 ? 5.496 0.209 6.398 1.00 83.44 181 VAL A N 1
ATOM 1314 C CA . VAL A 1 181 ? 5.627 1.615 6.022 1.00 83.44 181 VAL A CA 1
ATOM 1315 C C . VAL A 1 181 ? 5.783 1.710 4.502 1.00 83.44 181 VAL A C 1
ATOM 1317 O O . VAL A 1 181 ? 6.238 0.797 3.829 1.00 83.44 181 VAL A O 1
ATOM 1320 N N . LEU A 1 182 ? 5.298 2.802 3.906 1.00 85.25 182 LEU A N 1
ATOM 1321 C CA . LEU A 1 182 ? 5.414 2.969 2.457 1.00 85.25 182 LEU A CA 1
ATOM 1322 C C . LEU A 1 182 ? 6.797 3.508 2.067 1.00 85.25 182 LEU A C 1
ATOM 1324 O O . LEU A 1 182 ? 7.222 4.570 2.523 1.00 85.25 182 LEU A O 1
ATOM 1328 N N . ASP A 1 183 ? 7.420 2.856 1.102 1.00 90.00 183 ASP A N 1
ATOM 1329 C CA . ASP A 1 183 ? 8.647 3.286 0.450 1.00 90.00 183 ASP A CA 1
ATOM 1330 C C . ASP A 1 183 ? 8.353 3.999 -0.866 1.00 90.00 183 ASP A C 1
ATOM 1332 O O . ASP A 1 183 ? 7.235 3.967 -1.393 1.00 90.00 183 ASP A O 1
ATOM 1336 N N . LEU A 1 184 ? 9.379 4.623 -1.441 1.00 91.62 184 LEU A N 1
ATOM 1337 C CA . LEU A 1 184 ? 9.324 5.125 -2.808 1.00 91.62 184 LEU A CA 1
ATOM 1338 C C . LEU A 1 184 ? 10.193 4.262 -3.710 1.00 91.62 184 LEU A C 1
ATOM 1340 O O . LEU A 1 184 ? 11.399 4.142 -3.507 1.00 91.62 184 LEU A O 1
ATOM 1344 N N . ALA A 1 185 ? 9.587 3.739 -4.767 1.00 92.50 185 ALA A N 1
ATOM 1345 C CA . ALA A 1 185 ? 10.260 3.010 -5.826 1.00 92.50 185 ALA A CA 1
ATOM 1346 C C . ALA A 1 185 ? 10.138 3.798 -7.130 1.00 92.50 185 ALA A C 1
ATOM 1348 O O . ALA A 1 185 ? 9.036 4.129 -7.566 1.00 92.50 185 ALA A O 1
ATOM 1349 N N . CYS A 1 186 ? 11.264 4.084 -7.775 1.00 93.00 186 CYS A N 1
ATOM 1350 C CA . CYS A 1 186 ? 11.296 4.634 -9.122 1.00 93.00 186 CYS A CA 1
ATOM 1351 C C . CYS A 1 186 ? 11.932 3.635 -10.077 1.00 93.00 186 CYS A C 1
ATOM 1353 O O . CYS A 1 186 ? 12.987 3.073 -9.788 1.00 93.00 186 CYS A O 1
ATOM 1355 N N . SER A 1 187 ? 11.334 3.457 -11.244 1.00 90.69 187 SER A N 1
ATOM 1356 C CA . SER A 1 187 ? 11.939 2.727 -12.359 1.00 90.69 187 SER A CA 1
ATOM 1357 C C . SER A 1 187 ? 11.815 3.541 -13.637 1.00 90.69 187 SER A C 1
ATOM 1359 O O . SER A 1 187 ? 10.996 4.453 -13.691 1.00 90.69 187 SER A O 1
ATOM 1361 N N . ASP A 1 188 ? 12.609 3.246 -14.661 1.00 88.31 188 ASP A N 1
ATOM 1362 C CA . ASP A 1 188 ? 12.411 3.828 -15.986 1.00 88.31 188 ASP A CA 1
ATOM 1363 C C . ASP A 1 188 ? 12.461 2.801 -17.120 1.00 88.31 188 ASP A C 1
ATOM 1365 O O . ASP A 1 188 ? 12.818 1.635 -16.940 1.00 88.31 188 ASP A O 1
ATOM 1369 N N . ASN A 1 189 ? 12.102 3.254 -18.320 1.00 83.38 189 ASN A N 1
ATOM 1370 C CA . ASN A 1 189 ? 12.106 2.453 -19.544 1.00 83.38 189 ASN A CA 1
ATOM 1371 C C . ASN A 1 189 ? 13.509 2.053 -20.050 1.00 83.38 189 ASN A C 1
ATOM 1373 O O . ASN A 1 189 ? 13.607 1.404 -21.088 1.00 83.38 189 ASN A O 1
ATOM 1377 N N . THR A 1 190 ? 14.578 2.427 -19.341 1.00 82.44 190 THR A N 1
ATOM 1378 C CA . THR A 1 190 ? 15.954 1.972 -19.594 1.00 82.44 190 THR A CA 1
ATOM 1379 C C . THR A 1 190 ? 16.405 0.906 -18.590 1.00 82.44 190 THR A C 1
ATOM 1381 O O . THR A 1 190 ? 17.545 0.455 -18.640 1.00 82.44 190 THR A O 1
ATOM 1384 N N . GLY A 1 191 ? 15.523 0.495 -17.669 1.00 80.31 191 GLY A N 1
ATOM 1385 C CA . GLY A 1 191 ? 15.810 -0.501 -16.634 1.00 80.31 191 GLY A CA 1
ATOM 1386 C C . GLY A 1 191 ? 16.532 0.060 -15.405 1.00 80.31 191 GLY A C 1
ATOM 1387 O O . GLY A 1 191 ? 16.912 -0.705 -14.511 1.00 80.31 191 GLY A O 1
ATOM 1388 N N . ARG A 1 192 ? 16.716 1.385 -15.313 1.00 88.25 192 ARG A N 1
ATOM 1389 C CA . ARG A 1 192 ? 17.272 2.009 -14.107 1.00 88.25 192 ARG A CA 1
ATOM 1390 C C . ARG A 1 192 ? 16.216 2.031 -13.011 1.00 88.25 192 ARG A C 1
ATOM 1392 O O . ARG A 1 192 ? 15.030 2.221 -13.270 1.00 88.25 192 ARG A O 1
ATOM 1399 N N . ARG A 1 193 ? 16.672 1.799 -11.781 1.00 91.00 193 ARG A N 1
ATOM 1400 C CA . ARG A 1 193 ? 15.841 1.646 -10.582 1.00 91.00 193 ARG A CA 1
ATOM 1401 C C . ARG A 1 193 ? 16.456 2.411 -9.419 1.00 91.00 193 ARG A C 1
ATOM 1403 O O . ARG A 1 193 ? 17.675 2.343 -9.245 1.00 91.00 193 ARG A O 1
ATOM 1410 N N . TRP A 1 194 ? 15.617 3.077 -8.638 1.00 94.06 194 TRP A N 1
ATOM 1411 C CA . TRP A 1 194 ? 15.967 3.838 -7.436 1.00 94.06 194 TRP A CA 1
ATOM 1412 C C . TRP A 1 194 ? 14.963 3.524 -6.334 1.00 94.06 194 TRP A C 1
ATOM 1414 O O . TRP A 1 194 ? 13.777 3.350 -6.626 1.00 94.06 194 TRP A O 1
ATOM 1424 N N . ALA A 1 195 ? 15.415 3.488 -5.085 1.00 93.81 195 ALA A N 1
ATOM 1425 C CA . ALA A 1 195 ? 14.549 3.212 -3.945 1.00 93.81 195 ALA A CA 1
ATOM 1426 C C . ALA A 1 195 ? 14.879 4.132 -2.771 1.00 93.81 195 ALA A C 1
ATOM 1428 O O . ALA A 1 195 ? 16.039 4.235 -2.380 1.00 93.81 195 ALA A O 1
ATOM 1429 N N . ILE A 1 196 ? 13.859 4.737 -2.172 1.00 93.50 196 ILE A N 1
ATOM 1430 C CA . ILE A 1 196 ? 13.967 5.447 -0.896 1.00 93.50 196 ILE A CA 1
ATOM 1431 C C . ILE A 1 196 ? 13.163 4.640 0.114 1.00 93.50 196 ILE A C 1
ATOM 1433 O O . ILE A 1 196 ? 11.934 4.620 0.029 1.00 93.50 196 ILE A O 1
ATOM 1437 N N . LEU A 1 197 ? 13.873 3.968 1.025 1.00 91.69 197 LEU A N 1
ATOM 1438 C CA . LEU A 1 197 ? 13.267 3.074 2.009 1.00 91.69 197 LEU A CA 1
ATOM 1439 C C . LEU A 1 197 ? 13.020 3.782 3.350 1.00 91.69 197 LEU A C 1
ATOM 1441 O O . LEU A 1 197 ? 13.918 4.461 3.865 1.00 91.69 197 LEU A O 1
ATOM 1445 N N . SER A 1 198 ? 11.849 3.580 3.947 1.00 89.31 198 SER A N 1
ATOM 1446 C CA . SER A 1 198 ? 11.461 4.023 5.293 1.00 89.31 198 SER A CA 1
ATOM 1447 C C . SER A 1 198 ? 12.419 3.502 6.348 1.00 89.31 198 SER A C 1
ATOM 1449 O O . SER A 1 198 ? 12.925 4.276 7.161 1.00 89.31 198 SER A O 1
ATOM 1451 N N . LYS A 1 199 ? 12.756 2.215 6.275 1.00 88.94 199 LYS A N 1
ATOM 1452 C CA . LYS A 1 199 ? 13.708 1.542 7.163 1.00 88.94 199 LYS A CA 1
ATOM 1453 C C . LYS A 1 199 ? 15.109 2.154 7.143 1.00 88.94 199 LYS A C 1
ATOM 1455 O O . LYS A 1 199 ? 15.842 2.064 8.125 1.00 88.94 199 LYS A O 1
ATOM 1460 N N . ASN A 1 200 ? 15.461 2.832 6.050 1.00 89.19 200 ASN A N 1
ATOM 1461 C CA . ASN A 1 200 ? 16.704 3.591 5.909 1.00 89.19 200 ASN A CA 1
ATOM 1462 C C . ASN A 1 200 ? 16.508 5.088 6.201 1.00 89.19 200 ASN A C 1
ATOM 1464 O O . ASN A 1 200 ? 17.221 5.927 5.649 1.00 89.19 200 ASN A O 1
ATOM 1468 N N . ASN A 1 201 ? 15.538 5.437 7.051 1.00 85.00 201 ASN A N 1
ATOM 1469 C CA . ASN A 1 201 ? 15.187 6.809 7.425 1.00 85.00 201 ASN A CA 1
ATOM 1470 C C . ASN A 1 201 ? 14.893 7.713 6.219 1.00 85.00 201 ASN A C 1
ATOM 1472 O O . ASN A 1 201 ? 15.207 8.904 6.244 1.00 85.00 201 ASN A O 1
ATOM 1476 N N . CYS A 1 202 ? 14.324 7.151 5.149 1.00 88.06 202 CYS A N 1
ATOM 1477 C CA . CYS A 1 202 ? 14.054 7.870 3.908 1.00 88.06 202 CYS A CA 1
ATOM 1478 C C . CYS A 1 202 ? 15.287 8.577 3.324 1.00 88.06 202 CYS A C 1
ATOM 1480 O O . CYS A 1 202 ? 15.161 9.648 2.727 1.00 88.06 202 CYS A O 1
ATOM 1482 N N . ALA A 1 203 ? 16.476 7.991 3.502 1.00 88.56 203 ALA A N 1
ATOM 1483 C CA . ALA A 1 203 ? 17.698 8.512 2.911 1.00 88.56 203 ALA A CA 1
ATOM 1484 C C . ALA A 1 203 ? 17.537 8.636 1.391 1.00 88.56 203 ALA A C 1
ATOM 1486 O O . ALA A 1 203 ? 17.130 7.687 0.715 1.00 88.56 203 ALA A O 1
ATOM 1487 N N . GLU A 1 204 ? 17.844 9.821 0.862 1.00 86.44 204 GLU A N 1
ATOM 1488 C CA . GLU A 1 204 ? 17.720 10.082 -0.565 1.00 86.44 204 GLU A CA 1
ATOM 1489 C C . GLU A 1 204 ? 18.658 9.177 -1.371 1.00 86.44 204 GLU A C 1
ATOM 1491 O O . GLU A 1 204 ? 19.840 9.028 -1.057 1.00 86.44 204 GLU A O 1
ATOM 1496 N N . ASP A 1 205 ? 18.129 8.611 -2.452 1.00 86.12 205 ASP A N 1
ATOM 1497 C CA . ASP A 1 20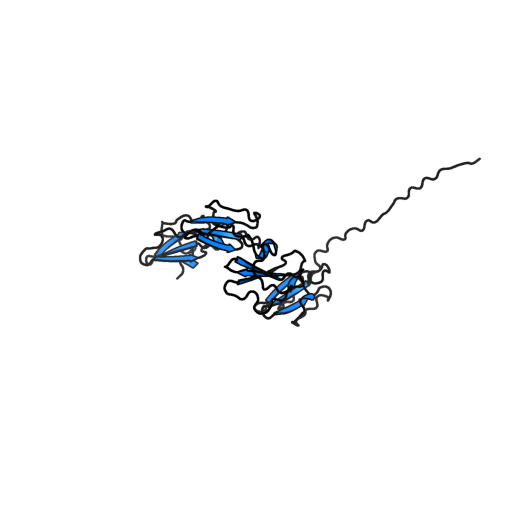5 ? 18.861 7.723 -3.343 1.00 86.12 205 ASP A CA 1
ATOM 1498 C C . ASP A 1 205 ? 18.837 8.270 -4.770 1.00 86.12 205 ASP A C 1
ATOM 1500 O O . ASP A 1 205 ? 17.870 8.110 -5.515 1.00 86.12 205 ASP A O 1
ATOM 1504 N N . TRP A 1 206 ? 19.923 8.933 -5.156 1.00 88.38 206 TRP A N 1
ATOM 1505 C CA . TRP A 1 206 ? 20.094 9.503 -6.496 1.00 88.38 206 TRP A CA 1
ATOM 1506 C C . TRP A 1 206 ? 20.830 8.556 -7.455 1.00 88.38 206 TRP A C 1
ATOM 1508 O O . TRP A 1 206 ? 20.926 8.825 -8.655 1.00 88.38 206 TRP A O 1
ATOM 1518 N N . ILE A 1 207 ? 21.333 7.425 -6.949 1.00 86.56 207 ILE A N 1
ATOM 1519 C CA . ILE A 1 207 ? 22.149 6.480 -7.712 1.00 86.56 207 ILE A CA 1
ATOM 1520 C C . ILE A 1 207 ? 21.249 5.394 -8.299 1.00 86.56 207 ILE A C 1
ATOM 1522 O O . ILE A 1 207 ? 20.737 4.530 -7.589 1.00 86.56 207 ILE A O 1
ATOM 1526 N N . GLY A 1 208 ? 21.094 5.421 -9.623 1.00 81.94 208 GLY A N 1
ATOM 1527 C CA . GLY A 1 208 ? 20.343 4.393 -10.337 1.00 81.94 208 GLY A CA 1
ATOM 1528 C C . GLY A 1 208 ? 21.062 3.046 -10.306 1.00 81.94 208 GLY A C 1
ATOM 1529 O O . GLY A 1 208 ? 22.288 2.988 -10.298 1.00 81.94 208 GLY A O 1
ATOM 1530 N N . GLY A 1 209 ? 20.293 1.959 -10.323 1.00 86.25 209 GLY A N 1
ATOM 1531 C CA . GLY A 1 209 ? 20.823 0.594 -10.416 1.00 86.25 209 GLY A CA 1
ATOM 1532 C C . GLY A 1 209 ? 20.468 -0.314 -9.243 1.00 86.25 209 GLY A C 1
ATOM 1533 O O . GLY A 1 209 ? 21.136 -1.326 -9.041 1.00 86.25 209 GLY A O 1
ATOM 1534 N N . LYS A 1 210 ? 19.427 0.007 -8.466 1.00 89.56 210 LYS A N 1
ATOM 1535 C CA . LYS A 1 210 ? 18.951 -0.904 -7.418 1.00 89.56 210 LYS A CA 1
ATOM 1536 C C . LYS A 1 210 ? 18.478 -2.236 -8.017 1.00 89.56 210 LYS A C 1
ATOM 1538 O O . LYS A 1 210 ? 17.838 -2.227 -9.070 1.00 89.56 210 LYS A O 1
ATOM 1543 N N . PRO A 1 211 ? 18.783 -3.383 -7.387 1.00 85.62 211 PRO A N 1
ATOM 1544 C CA . PRO A 1 211 ? 18.250 -4.672 -7.820 1.00 85.62 211 PRO A CA 1
ATOM 1545 C C . PRO A 1 211 ? 16.728 -4.743 -7.612 1.00 85.62 211 PRO A C 1
ATOM 1547 O O . PRO A 1 211 ? 16.187 -4.031 -6.767 1.00 85.62 211 PRO A O 1
ATOM 1550 N N . VAL A 1 212 ? 16.039 -5.641 -8.339 1.00 82.62 212 VAL A N 1
ATOM 1551 C CA . VAL A 1 212 ? 14.590 -5.886 -8.137 1.00 82.62 212 VAL A CA 1
ATOM 1552 C C . VAL A 1 212 ? 14.300 -6.231 -6.683 1.00 82.62 212 VAL A C 1
ATOM 1554 O O . VAL A 1 212 ? 13.319 -5.747 -6.137 1.00 82.62 212 VAL A O 1
ATOM 1557 N N . SER A 1 213 ? 15.183 -7.000 -6.045 1.00 82.88 213 SER A N 1
ATOM 1558 C CA . SER A 1 213 ? 15.014 -7.474 -4.671 1.00 82.88 213 SER A CA 1
ATOM 1559 C C . SER A 1 213 ? 14.872 -6.370 -3.623 1.00 82.88 213 SER A C 1
ATOM 1561 O O . SER A 1 213 ? 14.346 -6.648 -2.555 1.00 82.88 213 SER A O 1
ATOM 1563 N N . ILE A 1 214 ? 15.309 -5.135 -3.904 1.00 88.19 214 ILE A N 1
ATOM 1564 C CA . ILE A 1 214 ? 15.089 -4.003 -2.989 1.00 88.19 214 ILE A CA 1
ATOM 1565 C C . ILE A 1 214 ? 13.623 -3.573 -2.964 1.00 88.19 214 ILE A C 1
ATOM 1567 O O . ILE A 1 214 ? 13.157 -3.094 -1.940 1.00 88.19 214 ILE A O 1
ATOM 1571 N N . CYS A 1 215 ? 12.910 -3.702 -4.081 1.00 87.62 215 CYS A N 1
ATOM 1572 C CA . CYS A 1 215 ? 11.479 -3.441 -4.129 1.00 87.62 215 CYS A CA 1
ATOM 1573 C C . CYS A 1 215 ? 10.817 -4.340 -5.181 1.00 87.62 215 CYS A C 1
ATOM 1575 O O . CYS A 1 215 ? 10.546 -3.882 -6.298 1.00 87.62 215 CYS A O 1
ATOM 1577 N N . PRO A 1 216 ? 10.563 -5.620 -4.857 1.00 81.69 216 PRO A N 1
ATOM 1578 C CA . PRO A 1 216 ? 10.093 -6.615 -5.823 1.00 81.69 216 PRO A CA 1
ATOM 1579 C C . PRO A 1 216 ? 8.803 -6.173 -6.528 1.00 81.69 216 PRO A C 1
ATOM 1581 O O . PRO A 1 216 ? 8.740 -6.054 -7.756 1.00 81.69 216 PRO A O 1
ATOM 1584 N N . ASN A 1 217 ? 7.823 -5.769 -5.721 1.00 78.00 217 ASN A N 1
ATOM 1585 C CA . ASN A 1 217 ? 6.515 -5.270 -6.151 1.00 78.00 217 ASN A CA 1
ATOM 1586 C C . ASN A 1 217 ? 6.599 -3.893 -6.856 1.00 78.00 217 ASN A C 1
ATOM 1588 O O . ASN A 1 217 ? 5.701 -3.483 -7.605 1.00 78.00 217 ASN A O 1
ATOM 1592 N N . GLY A 1 218 ? 7.687 -3.151 -6.626 1.00 82.06 218 GLY A N 1
ATOM 1593 C CA . GLY A 1 218 ? 7.912 -1.824 -7.191 1.00 82.06 218 GLY A CA 1
ATOM 1594 C C . GLY A 1 218 ? 8.570 -1.877 -8.562 1.00 82.06 218 GLY A C 1
ATOM 1595 O O . GLY A 1 218 ? 8.097 -1.231 -9.499 1.00 82.06 218 GLY A O 1
ATOM 1596 N N . PHE A 1 219 ? 9.625 -2.674 -8.700 1.00 85.69 219 PHE A N 1
ATOM 1597 C CA . PHE A 1 219 ? 10.483 -2.661 -9.876 1.00 85.69 219 PHE A CA 1
ATOM 1598 C C . PHE A 1 219 ? 10.054 -3.644 -10.960 1.00 85.69 219 PHE A C 1
ATOM 1600 O O . PHE A 1 219 ? 10.058 -3.251 -12.125 1.00 85.69 219 PHE A O 1
ATOM 1607 N N . GLY A 1 220 ? 9.651 -4.872 -10.609 1.00 77.69 220 GLY A N 1
ATOM 1608 C CA . GLY A 1 220 ? 9.428 -5.940 -11.592 1.00 77.69 220 GLY A CA 1
ATOM 1609 C C . GLY A 1 220 ? 10.591 -6.107 -12.585 1.00 77.69 220 GLY A C 1
ATOM 1610 O O . GLY A 1 220 ? 11.666 -5.512 -12.440 1.00 77.69 220 GLY A O 1
ATOM 1611 N N . CYS A 1 221 ? 10.383 -6.909 -13.625 1.00 81.31 221 CYS A N 1
ATOM 1612 C CA . CYS A 1 221 ? 11.316 -6.982 -14.743 1.00 81.31 221 CYS A CA 1
ATOM 1613 C C . CYS A 1 221 ? 10.969 -6.019 -15.873 1.00 81.31 221 CYS A C 1
ATOM 1615 O O . CYS A 1 221 ? 9.807 -5.800 -16.220 1.00 81.31 221 CYS A O 1
ATOM 1617 N N . PHE A 1 222 ? 12.012 -5.469 -16.494 1.00 82.12 222 PHE A N 1
ATOM 1618 C CA . PHE A 1 222 ? 11.890 -4.749 -17.753 1.00 82.12 222 PHE A CA 1
ATOM 1619 C C . PHE A 1 222 ? 11.780 -5.745 -18.912 1.00 82.12 222 PHE A C 1
ATOM 1621 O O . PHE A 1 222 ? 12.433 -6.787 -18.901 1.00 82.12 222 PHE A O 1
ATOM 1628 N N . ARG A 1 223 ? 10.968 -5.415 -19.922 1.00 86.44 223 ARG A N 1
ATOM 1629 C CA . ARG A 1 223 ? 10.911 -6.161 -21.183 1.00 86.44 223 ARG A CA 1
ATOM 1630 C C . ARG A 1 223 ? 11.894 -5.539 -22.175 1.00 86.44 223 ARG A C 1
ATOM 1632 O O . ARG A 1 223 ? 11.618 -4.427 -22.628 1.00 86.44 223 ARG A O 1
ATOM 1639 N N . PRO A 1 224 ? 12.975 -6.236 -22.568 1.0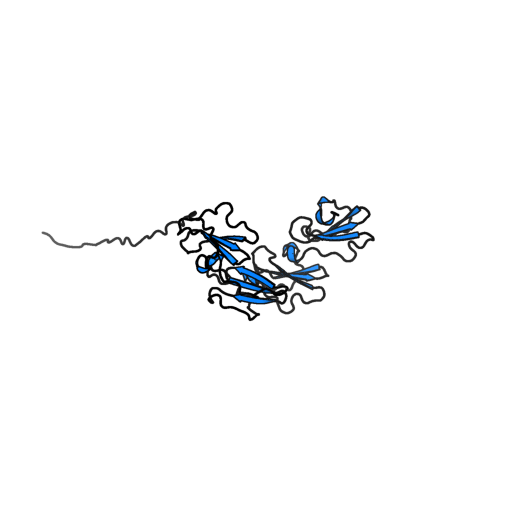0 84.69 224 PRO A N 1
ATOM 1640 C CA . PRO A 1 224 ? 13.943 -5.708 -23.520 1.00 84.69 224 PRO A CA 1
ATOM 1641 C C . PRO A 1 224 ? 13.292 -5.317 -24.849 1.00 84.69 224 PRO A C 1
ATOM 1643 O O . PRO A 1 224 ? 12.343 -5.957 -25.320 1.00 84.69 224 PRO A O 1
ATOM 1646 N N . ALA A 1 225 ? 13.815 -4.266 -25.481 1.00 82.81 225 ALA A N 1
ATOM 1647 C CA . ALA A 1 225 ? 13.364 -3.858 -26.805 1.00 82.81 225 ALA A CA 1
ATOM 1648 C C . ALA A 1 225 ? 13.573 -5.006 -27.809 1.00 82.81 225 ALA A C 1
ATOM 1650 O O . ALA A 1 225 ? 14.639 -5.610 -27.858 1.00 82.81 225 ALA A O 1
ATOM 1651 N N . GLY A 1 226 ? 12.545 -5.328 -28.598 1.00 86.75 226 GLY A N 1
ATOM 1652 C CA . GLY A 1 226 ? 12.589 -6.454 -29.540 1.00 86.75 226 GLY A CA 1
ATOM 1653 C C . GLY A 1 226 ? 12.351 -7.836 -28.915 1.00 86.75 226 GLY A C 1
ATOM 1654 O O . GLY A 1 226 ? 12.260 -8.820 -29.644 1.00 86.75 226 GLY A O 1
ATOM 1655 N N . TRP A 1 227 ? 12.177 -7.942 -27.596 1.00 91.12 227 TRP A N 1
ATOM 1656 C CA . TRP A 1 227 ? 11.828 -9.208 -26.952 1.00 91.12 227 TRP A CA 1
ATOM 1657 C C . TRP A 1 227 ? 10.333 -9.507 -27.109 1.00 91.12 227 TRP A C 1
ATOM 1659 O O . TRP A 1 227 ? 9.499 -8.636 -26.858 1.00 91.12 227 TRP A O 1
ATOM 1669 N N . CYS A 1 228 ? 9.964 -10.731 -27.494 1.00 91.62 228 CYS A N 1
ATOM 1670 C CA . CYS A 1 228 ? 8.569 -11.150 -27.716 1.00 91.62 228 CYS A CA 1
ATOM 1671 C C . CYS A 1 228 ? 7.803 -10.306 -28.754 1.00 91.62 228 CYS A C 1
ATOM 1673 O O . CYS A 1 228 ? 6.703 -9.813 -28.496 1.00 91.62 228 CYS A O 1
ATOM 1675 N N . VAL A 1 229 ? 8.424 -10.044 -29.904 1.00 91.38 229 VAL A N 1
ATOM 1676 C CA . VAL A 1 229 ? 7.814 -9.263 -31.001 1.00 91.38 229 VAL A CA 1
ATOM 1677 C C . VAL A 1 229 ? 7.533 -10.107 -32.244 1.00 91.38 229 VAL A C 1
ATOM 1679 O O . VAL A 1 229 ? 7.144 -9.565 -33.279 1.00 91.38 229 VAL A O 1
ATOM 1682 N N . GLN A 1 230 ? 7.757 -11.423 -32.181 1.00 88.19 230 GLN A N 1
ATOM 1683 C CA . GLN A 1 230 ? 7.537 -12.290 -33.332 1.00 88.19 230 GLN A CA 1
ATOM 1684 C C . GLN A 1 230 ? 6.042 -12.373 -33.676 1.00 88.19 230 GLN A C 1
ATOM 1686 O O . GLN A 1 230 ? 5.157 -12.194 -32.840 1.00 88.19 230 GLN A O 1
ATOM 1691 N N . LYS A 1 231 ? 5.724 -12.670 -34.938 1.00 87.12 231 LYS A N 1
ATOM 1692 C CA . LYS A 1 231 ? 4.327 -12.841 -35.352 1.00 87.12 231 LYS A CA 1
ATOM 1693 C C . LYS A 1 231 ? 3.690 -13.989 -34.560 1.00 87.12 231 LYS A C 1
ATOM 1695 O O . LYS A 1 231 ? 4.174 -15.113 -34.615 1.00 87.12 231 LYS A O 1
ATOM 1700 N N . GLY A 1 232 ? 2.595 -13.696 -33.859 1.00 87.50 232 GLY A N 1
ATOM 1701 C CA . GLY A 1 232 ? 1.901 -14.670 -33.011 1.00 87.50 232 GLY A CA 1
ATOM 1702 C C . GLY A 1 232 ? 2.479 -14.813 -31.601 1.00 87.50 232 GLY A C 1
ATOM 1703 O O . GLY A 1 232 ? 2.005 -15.671 -30.860 1.00 87.50 232 GLY A O 1
ATOM 1704 N N . SER A 1 233 ? 3.463 -13.992 -31.212 1.00 92.25 233 SER A N 1
ATOM 1705 C CA . SER A 1 233 ? 3.963 -13.962 -29.839 1.00 92.25 233 SER A CA 1
ATOM 1706 C C . SER A 1 233 ? 3.046 -13.154 -28.915 1.00 92.25 233 SER A C 1
ATOM 1708 O O . SER A 1 233 ? 2.599 -12.062 -29.269 1.00 92.25 233 SER A O 1
ATOM 1710 N N . VAL A 1 234 ? 2.810 -13.662 -27.710 1.00 92.88 234 VAL A N 1
ATOM 1711 C CA . VAL A 1 234 ? 2.034 -13.041 -26.637 1.00 92.88 234 VAL A CA 1
ATOM 1712 C C . VAL A 1 234 ? 2.951 -12.830 -25.441 1.00 92.88 234 VAL A C 1
ATOM 1714 O O . VAL A 1 234 ? 3.450 -13.794 -24.858 1.00 92.88 234 VAL A O 1
ATOM 1717 N N . ALA A 1 235 ? 3.139 -11.565 -25.066 1.00 92.88 235 ALA A N 1
ATOM 1718 C CA . ALA A 1 235 ? 3.851 -11.178 -23.856 1.00 92.88 235 ALA A CA 1
ATOM 1719 C C . ALA A 1 235 ? 2.858 -10.990 -22.701 1.00 92.88 235 ALA A C 1
ATOM 1721 O O . ALA A 1 235 ? 1.847 -10.303 -22.858 1.00 92.88 235 ALA A O 1
ATOM 1722 N N . ARG A 1 236 ? 3.161 -11.556 -21.534 1.00 92.38 236 ARG A N 1
ATOM 1723 C CA . ARG A 1 236 ? 2.418 -11.362 -20.286 1.00 92.38 236 ARG A CA 1
ATOM 1724 C C . ARG A 1 236 ? 3.372 -10.871 -19.203 1.00 92.38 236 ARG A C 1
ATOM 1726 O O . ARG A 1 236 ? 4.482 -11.384 -19.090 1.00 92.38 236 ARG A O 1
ATOM 1733 N N . ASN A 1 237 ? 2.928 -9.888 -18.427 1.00 90.31 237 ASN A N 1
ATOM 1734 C CA . ASN A 1 237 ? 3.650 -9.389 -17.262 1.00 90.31 237 ASN A CA 1
ATOM 1735 C C . ASN A 1 237 ? 2.926 -9.884 -16.005 1.00 90.31 237 ASN A C 1
ATOM 1737 O O . ASN A 1 237 ? 1.835 -9.406 -15.694 1.00 90.31 237 ASN A O 1
ATOM 1741 N N . VAL A 1 238 ? 3.458 -10.929 -15.381 1.00 89.38 238 VAL A N 1
ATOM 1742 C CA . VAL A 1 238 ? 2.797 -11.682 -14.306 1.00 89.38 238 VAL A CA 1
ATOM 1743 C C . VAL A 1 238 ? 3.842 -12.223 -13.343 1.00 89.38 238 VAL A C 1
ATOM 1745 O O . VAL A 1 238 ? 4.942 -12.533 -13.769 1.00 89.38 238 VAL A O 1
ATOM 1748 N N . ASP A 1 239 ? 3.479 -12.378 -12.074 1.00 89.00 239 ASP A N 1
ATOM 1749 C CA . ASP A 1 239 ? 4.302 -13.082 -11.085 1.00 89.00 239 ASP A CA 1
ATOM 1750 C C . ASP A 1 239 ? 4.277 -14.596 -11.377 1.00 89.00 239 ASP A C 1
ATOM 1752 O O . ASP A 1 239 ? 3.268 -15.290 -11.142 1.00 89.00 239 ASP A O 1
ATOM 1756 N N . CYS A 1 240 ? 5.362 -15.072 -11.986 1.00 90.69 240 CYS A N 1
ATOM 1757 C CA . CYS A 1 240 ? 5.549 -16.429 -12.469 1.00 90.69 240 CYS A CA 1
ATOM 1758 C C . CYS A 1 240 ? 5.936 -17.399 -11.351 1.00 90.69 240 CYS A C 1
ATOM 1760 O O . CYS A 1 240 ? 5.496 -18.553 -11.398 1.00 90.69 240 CYS A O 1
ATOM 1762 N N . ASP A 1 241 ? 6.735 -16.956 -10.379 1.00 86.88 241 ASP A N 1
ATOM 1763 C CA . ASP A 1 241 ? 7.367 -17.814 -9.371 1.00 86.88 241 ASP A CA 1
ATOM 1764 C C . ASP A 1 241 ? 6.888 -17.577 -7.926 1.00 86.88 241 ASP A C 1
ATOM 1766 O O . ASP A 1 241 ? 7.295 -18.300 -7.011 1.00 86.88 241 ASP A O 1
ATOM 1770 N N . GLY A 1 242 ? 5.935 -16.665 -7.742 1.00 86.06 242 GLY A N 1
ATOM 1771 C CA . GLY A 1 242 ? 5.268 -16.382 -6.478 1.00 86.06 242 GLY A CA 1
ATOM 1772 C C . GLY A 1 242 ? 6.069 -15.480 -5.546 1.00 86.06 242 GLY A C 1
ATOM 1773 O O . GLY A 1 242 ? 5.765 -15.457 -4.352 1.00 86.06 242 GLY A O 1
ATOM 1774 N N . ASP A 1 243 ? 7.097 -14.787 -6.041 1.00 79.88 243 ASP A N 1
ATOM 1775 C CA . ASP A 1 243 ? 7.919 -13.880 -5.235 1.00 79.88 243 ASP A CA 1
ATOM 1776 C C . ASP A 1 243 ? 7.299 -12.477 -5.059 1.00 79.88 243 ASP A C 1
ATOM 1778 O O . ASP A 1 243 ? 7.847 -11.639 -4.339 1.00 79.88 243 ASP A O 1
ATOM 1782 N N . GLY A 1 244 ? 6.137 -12.238 -5.676 1.00 78.12 244 GLY A N 1
ATOM 1783 C CA . GLY A 1 244 ? 5.405 -10.973 -5.652 1.00 78.12 244 GLY A CA 1
ATOM 1784 C C . GLY A 1 244 ? 5.872 -9.959 -6.700 1.00 78.12 244 GLY A C 1
ATOM 1785 O O . GLY A 1 244 ? 5.098 -9.077 -7.084 1.00 78.12 244 GLY A O 1
ATOM 1786 N N . ALA A 1 245 ? 7.087 -10.088 -7.238 1.00 82.25 245 ALA A N 1
ATOM 1787 C CA . ALA A 1 245 ? 7.527 -9.270 -8.355 1.00 82.25 245 ALA A CA 1
ATOM 1788 C C . ALA A 1 245 ? 6.895 -9.744 -9.666 1.00 82.25 245 ALA A C 1
ATOM 1790 O O . ALA A 1 245 ? 6.599 -10.912 -9.887 1.00 82.25 245 ALA A O 1
ATOM 1791 N N . LEU A 1 246 ? 6.673 -8.791 -10.570 1.00 85.44 246 LEU A N 1
ATOM 1792 C CA . LEU A 1 246 ? 6.165 -9.113 -11.896 1.00 85.44 246 LEU A CA 1
ATOM 1793 C C . LEU A 1 246 ? 7.311 -9.513 -12.824 1.00 85.44 246 LEU A C 1
ATOM 1795 O O . LEU A 1 246 ? 8.237 -8.728 -13.055 1.00 85.44 246 LEU A O 1
ATOM 1799 N N . ASP A 1 247 ? 7.173 -10.684 -13.430 1.00 89.81 247 ASP A N 1
ATOM 1800 C CA . ASP A 1 247 ? 8.064 -11.225 -14.447 1.00 89.81 247 ASP A CA 1
ATOM 1801 C C . ASP A 1 247 ? 7.538 -10.941 -15.850 1.00 89.81 247 ASP A C 1
ATOM 1803 O O . ASP A 1 247 ? 6.369 -10.600 -16.048 1.00 89.81 247 ASP A O 1
ATOM 1807 N N . TRP A 1 248 ? 8.384 -11.143 -16.859 1.00 92.31 248 TRP A N 1
ATOM 1808 C CA . TRP A 1 248 ? 7.924 -11.208 -18.244 1.00 92.31 248 TRP A CA 1
ATOM 1809 C C . TRP A 1 248 ? 7.925 -12.638 -18.749 1.00 92.31 248 TRP A C 1
ATOM 1811 O O . TRP A 1 248 ? 8.963 -13.286 -18.796 1.00 92.31 248 TRP A O 1
ATOM 1821 N N . ALA A 1 249 ? 6.771 -13.091 -19.222 1.00 94.31 249 ALA A N 1
ATOM 1822 C CA . ALA A 1 249 ? 6.607 -14.338 -19.948 1.00 94.31 249 ALA A CA 1
ATOM 1823 C C . ALA A 1 249 ? 6.255 -14.043 -21.407 1.00 94.31 249 ALA A C 1
ATOM 1825 O O . ALA A 1 249 ? 5.418 -13.189 -21.694 1.00 94.31 249 ALA A O 1
ATOM 1826 N N . CYS A 1 250 ? 6.876 -14.761 -22.335 1.00 94.69 250 CYS A N 1
ATOM 1827 C CA . CYS A 1 250 ? 6.517 -14.746 -23.745 1.00 94.69 250 CYS A CA 1
ATOM 1828 C C . CYS A 1 250 ? 6.167 -16.152 -24.195 1.00 94.69 250 CYS A C 1
ATOM 1830 O O . CYS A 1 250 ? 6.894 -17.098 -23.896 1.00 94.69 250 CYS A O 1
ATOM 1832 N N . SER A 1 251 ? 5.096 -16.281 -24.962 1.00 93.75 251 SER A N 1
ATOM 1833 C CA . SER A 1 251 ? 4.769 -17.509 -25.682 1.00 93.75 251 SER A CA 1
ATOM 1834 C C . SER A 1 251 ? 4.487 -17.190 -27.140 1.00 93.75 251 SER A C 1
ATOM 1836 O O . SER A 1 251 ? 4.031 -16.090 -27.428 1.00 93.75 251 SER A O 1
ATOM 1838 N N . ASP A 1 252 ? 4.742 -18.112 -28.062 1.00 90.75 252 ASP A N 1
ATOM 1839 C CA . ASP A 1 252 ? 4.352 -17.959 -29.466 1.00 90.75 252 ASP A CA 1
ATOM 1840 C C . ASP A 1 252 ? 3.456 -19.104 -29.960 1.00 90.75 252 ASP A C 1
ATOM 1842 O O . ASP A 1 252 ? 3.241 -20.114 -29.283 1.00 90.75 252 ASP A O 1
ATOM 1846 N N . SER A 1 253 ? 2.919 -18.942 -31.170 1.00 88.50 253 SER A N 1
ATOM 1847 C CA . SER A 1 253 ? 2.067 -19.944 -31.816 1.00 88.50 253 SER A CA 1
ATOM 1848 C C . SER A 1 253 ? 2.795 -21.238 -32.197 1.00 88.50 253 SER A C 1
ATOM 1850 O O . SER A 1 253 ? 2.135 -22.230 -32.494 1.00 88.50 253 SER A O 1
ATOM 1852 N N . ASN A 1 254 ? 4.129 -21.242 -32.190 1.00 86.75 254 ASN A N 1
ATOM 1853 C CA . ASN A 1 254 ? 4.969 -22.398 -32.501 1.00 86.75 254 ASN A CA 1
ATOM 1854 C C . ASN A 1 254 ? 5.387 -23.170 -31.233 1.00 86.75 254 ASN A C 1
ATOM 1856 O O . ASN A 1 254 ? 6.151 -24.129 -31.321 1.00 86.75 254 ASN A O 1
ATOM 1860 N N . GLY A 1 255 ? 4.892 -22.774 -30.053 1.00 86.62 255 GLY A N 1
ATOM 1861 C CA . GLY A 1 255 ? 5.217 -23.399 -28.767 1.00 86.62 255 GLY A CA 1
ATOM 1862 C C . GLY A 1 255 ? 6.506 -22.879 -28.118 1.00 86.62 255 GLY A C 1
ATOM 1863 O O . GLY A 1 255 ? 6.917 -23.394 -27.068 1.00 86.62 255 GLY A O 1
ATOM 1864 N N . GLY A 1 256 ? 7.128 -21.857 -28.710 1.00 90.94 256 GLY A N 1
ATOM 1865 C CA . GLY A 1 256 ? 8.228 -21.103 -28.130 1.00 90.94 256 GLY A CA 1
ATOM 1866 C C . GLY A 1 256 ? 7.791 -20.429 -26.833 1.00 90.94 256 GLY A C 1
ATOM 1867 O O . GLY A 1 256 ? 6.684 -19.902 -26.734 1.00 90.94 256 GLY A O 1
ATOM 1868 N N . ARG A 1 257 ? 8.653 -20.499 -25.816 1.00 93.44 257 ARG A N 1
ATOM 1869 C CA . ARG A 1 257 ? 8.430 -19.942 -24.476 1.00 93.44 257 ARG A CA 1
ATOM 1870 C C . ARG A 1 257 ? 9.715 -19.319 -23.952 1.00 93.44 257 ARG A C 1
ATOM 1872 O O . ARG A 1 257 ? 10.752 -19.984 -23.985 1.00 93.44 257 ARG A O 1
ATOM 1879 N N . TRP A 1 258 ? 9.618 -18.100 -23.434 1.00 94.06 258 TRP A N 1
ATOM 1880 C CA . TRP A 1 258 ? 10.713 -17.328 -22.838 1.00 94.06 258 TRP A CA 1
ATOM 1881 C C . TRP A 1 258 ? 10.243 -16.698 -21.531 1.00 94.06 258 TRP A C 1
ATOM 1883 O O . TRP A 1 258 ? 9.068 -16.337 -21.419 1.00 94.06 258 TRP A O 1
ATOM 1893 N N . ALA A 1 259 ? 11.138 -16.549 -20.558 1.00 93.62 259 ALA A N 1
ATOM 1894 C CA . ALA A 1 259 ? 10.812 -15.912 -19.288 1.00 93.62 259 ALA A CA 1
ATOM 1895 C C . ALA A 1 259 ? 11.978 -15.081 -18.748 1.00 93.62 259 ALA A C 1
ATOM 1897 O O . ALA A 1 259 ? 13.094 -15.576 -18.626 1.00 93.62 259 ALA A O 1
ATOM 1898 N N . ILE A 1 260 ? 11.694 -13.842 -18.359 1.00 91.62 260 ILE A N 1
ATOM 1899 C CA . ILE A 1 260 ? 12.613 -12.960 -17.640 1.00 91.62 260 ILE A CA 1
ATOM 1900 C C . ILE A 1 260 ? 12.101 -12.873 -16.208 1.00 91.62 260 ILE A C 1
ATOM 1902 O O . ILE A 1 260 ? 11.057 -12.261 -15.980 1.00 91.62 260 ILE A O 1
ATOM 1906 N N . LEU A 1 261 ? 12.829 -13.509 -15.286 1.00 89.06 261 LEU A N 1
ATOM 1907 C CA . LEU A 1 261 ? 12.408 -13.663 -13.893 1.00 89.06 261 LEU A CA 1
ATOM 1908 C C . LEU A 1 261 ? 13.089 -12.652 -12.961 1.00 89.06 261 LEU A C 1
ATOM 1910 O O . LEU A 1 261 ? 14.317 -12.500 -12.993 1.00 89.06 261 LEU A O 1
ATOM 1914 N N . SER A 1 262 ? 12.311 -12.023 -12.086 1.00 86.75 262 SER A N 1
ATOM 1915 C CA . SER A 1 262 ? 12.715 -11.097 -11.020 1.00 86.75 262 SER A CA 1
ATOM 1916 C C . SER A 1 262 ? 13.720 -11.734 -10.075 1.00 86.75 262 SER A C 1
ATOM 1918 O O . SER A 1 262 ? 14.782 -11.162 -9.814 1.00 86.75 262 SER A O 1
ATOM 1920 N N . LYS A 1 263 ? 13.433 -12.960 -9.640 1.00 84.06 263 LYS A N 1
ATOM 1921 C CA . LYS A 1 263 ? 14.272 -13.772 -8.760 1.00 84.06 263 LYS A CA 1
ATOM 1922 C C . LYS A 1 263 ? 15.638 -14.098 -9.354 1.00 84.06 263 LYS A C 1
ATOM 1924 O O . LYS A 1 263 ? 16.608 -14.268 -8.620 1.00 84.06 263 LYS A O 1
ATOM 1929 N N . ASN A 1 264 ? 15.738 -14.108 -10.685 1.00 84.62 264 ASN A N 1
ATOM 1930 C CA . ASN A 1 264 ? 16.997 -14.257 -11.418 1.00 84.62 264 ASN A CA 1
ATOM 1931 C C . ASN A 1 264 ? 17.617 -12.900 -11.797 1.00 84.62 264 ASN A C 1
ATOM 1933 O O . ASN A 1 264 ? 18.409 -12.811 -12.736 1.00 84.62 264 ASN A O 1
ATOM 1937 N N . GLY A 1 265 ? 17.235 -11.824 -11.105 1.00 78.44 265 GLY A N 1
ATOM 1938 C CA . GLY A 1 265 ? 17.759 -10.479 -11.326 1.00 78.44 265 GLY A CA 1
ATOM 1939 C C . GLY A 1 265 ? 17.323 -9.843 -12.647 1.00 78.44 265 GLY A C 1
ATOM 1940 O O . GLY A 1 265 ? 17.955 -8.881 -13.080 1.00 78.44 265 GLY A O 1
ATOM 1941 N N . CYS A 1 266 ? 16.264 -10.354 -13.281 1.00 84.44 26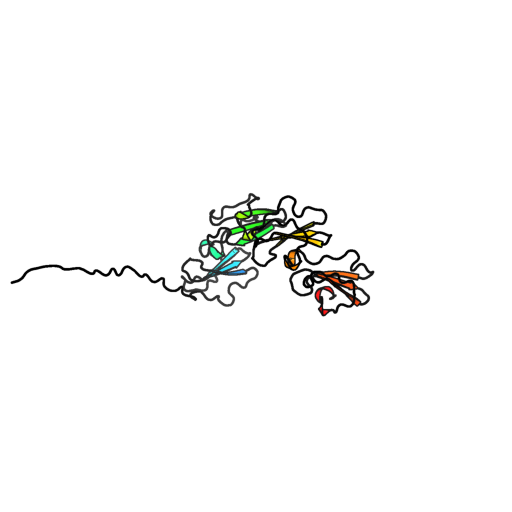6 CYS A N 1
ATOM 1942 C CA . CYS A 1 266 ? 15.816 -9.968 -14.619 1.00 84.44 266 CYS A CA 1
ATOM 1943 C C . CYS A 1 266 ? 16.874 -10.162 -15.707 1.00 84.44 266 CYS A C 1
ATOM 1945 O O . CYS A 1 266 ? 16.988 -9.344 -16.620 1.00 84.44 266 CYS A O 1
ATOM 1947 N N . ALA A 1 267 ? 17.651 -11.244 -15.612 1.00 84.69 267 ALA A N 1
ATOM 1948 C CA . ALA A 1 267 ? 18.536 -11.645 -16.694 1.00 84.69 267 ALA A CA 1
ATOM 1949 C C . ALA A 1 267 ? 17.734 -11.829 -17.993 1.00 84.69 267 ALA A C 1
ATOM 1951 O O . ALA A 1 267 ? 16.704 -12.510 -18.008 1.00 84.69 267 ALA A O 1
ATOM 1952 N N . GLU A 1 268 ? 18.203 -11.207 -19.075 1.00 83.94 268 GLU A N 1
ATOM 1953 C CA . GLU A 1 268 ? 17.543 -11.301 -20.372 1.00 83.94 268 GLU A CA 1
ATOM 1954 C C . GLU A 1 268 ? 17.542 -12.749 -20.874 1.00 83.94 268 GLU A C 1
ATOM 1956 O O . GLU A 1 268 ? 18.575 -13.422 -20.891 1.00 83.94 268 GLU A O 1
ATOM 1961 N N . ASP A 1 269 ? 16.377 -13.220 -21.315 1.00 85.50 269 ASP A N 1
ATOM 1962 C CA . ASP A 1 269 ? 16.186 -14.583 -21.802 1.00 85.50 269 ASP A CA 1
ATOM 1963 C C . ASP A 1 269 ? 15.827 -14.579 -23.286 1.00 85.50 269 ASP A C 1
ATOM 1965 O O . ASP A 1 269 ? 14.657 -14.526 -23.665 1.00 85.50 269 ASP A O 1
ATOM 1969 N N . TRP A 1 270 ? 16.842 -14.612 -24.147 1.00 85.88 270 TRP A N 1
ATOM 1970 C CA . TRP A 1 270 ? 16.662 -14.666 -25.604 1.00 85.88 270 TRP A CA 1
ATOM 1971 C C . TRP A 1 270 ? 16.539 -16.098 -26.141 1.00 85.88 270 TRP A C 1
ATOM 1973 O O . TRP A 1 270 ? 16.194 -16.302 -27.307 1.00 85.88 270 TRP A O 1
ATOM 1983 N N . ILE A 1 271 ? 16.797 -17.101 -25.296 1.00 82.19 271 ILE A N 1
ATOM 1984 C CA . ILE A 1 271 ? 16.831 -18.511 -25.683 1.00 82.19 271 ILE A CA 1
ATOM 1985 C C . ILE A 1 271 ? 15.483 -19.145 -25.340 1.00 82.19 271 ILE A C 1
ATOM 1987 O O . ILE A 1 271 ? 15.108 -19.269 -24.178 1.00 82.19 271 ILE A O 1
ATOM 1991 N N . GLY A 1 272 ? 14.735 -19.527 -26.375 1.00 82.44 272 GLY A N 1
ATOM 1992 C CA . GLY A 1 272 ? 13.412 -20.125 -26.208 1.00 82.44 272 GLY A CA 1
ATOM 1993 C C . GLY A 1 272 ? 13.464 -21.542 -25.640 1.00 82.44 272 GLY A C 1
ATOM 1994 O O . GLY A 1 272 ? 14.516 -22.173 -25.572 1.00 82.44 272 GLY A O 1
ATOM 1995 N N . GLY A 1 273 ? 12.295 -22.066 -25.274 1.00 87.06 273 GLY A N 1
ATOM 1996 C CA . GLY A 1 273 ? 12.132 -23.451 -24.818 1.00 87.06 273 GLY A CA 1
ATOM 1997 C C . GLY A 1 273 ? 11.950 -23.598 -23.309 1.00 87.06 273 GLY A C 1
ATOM 1998 O O . GLY A 1 273 ? 12.092 -24.700 -22.779 1.00 87.06 273 GLY A O 1
ATOM 1999 N N . ARG A 1 274 ? 11.607 -22.515 -22.601 1.00 91.81 274 ARG A N 1
ATOM 2000 C CA . ARG A 1 274 ? 11.299 -22.581 -21.169 1.00 91.81 274 ARG A CA 1
ATOM 2001 C C . ARG A 1 274 ? 10.104 -23.519 -20.908 1.00 91.81 274 ARG A C 1
ATOM 2003 O O . ARG A 1 274 ? 9.106 -23.461 -21.633 1.00 91.81 274 ARG A O 1
ATOM 2010 N N . PRO A 1 275 ? 10.167 -24.398 -19.891 1.00 91.38 275 PRO A N 1
ATOM 2011 C CA . PRO A 1 275 ? 9.045 -25.260 -19.533 1.00 91.38 275 PRO A CA 1
ATOM 2012 C C . PRO A 1 275 ? 7.842 -24.453 -19.021 1.00 91.38 275 PRO A C 1
ATOM 2014 O O . PRO A 1 275 ? 7.986 -23.353 -18.495 1.00 91.38 275 PRO A O 1
ATOM 2017 N N . LEU A 1 276 ? 6.642 -25.043 -19.121 1.00 89.31 276 LEU A N 1
ATOM 2018 C CA . LEU A 1 276 ? 5.385 -24.445 -18.637 1.00 89.31 276 LEU A CA 1
ATOM 2019 C C . LEU A 1 276 ? 5.461 -24.102 -17.142 1.00 89.31 276 LEU A C 1
ATOM 2021 O O . LEU A 1 276 ? 4.895 -23.104 -16.711 1.00 89.31 276 LEU A O 1
ATOM 2025 N N . SER A 1 277 ? 6.189 -24.917 -16.374 1.00 91.44 277 SER A N 1
ATOM 2026 C CA . SER A 1 277 ? 6.350 -24.772 -14.928 1.00 91.44 277 SER A CA 1
ATOM 2027 C C . SER A 1 277 ? 7.104 -23.516 -14.501 1.00 91.44 277 SER A C 1
ATOM 2029 O O . SER A 1 277 ? 6.937 -23.104 -13.362 1.00 91.44 277 SER A O 1
ATOM 2031 N N . ILE A 1 278 ? 7.909 -22.904 -15.380 1.00 91.62 278 ILE A N 1
ATOM 2032 C CA . ILE A 1 278 ? 8.632 -21.667 -15.047 1.00 91.62 278 ILE A CA 1
ATOM 2033 C C . ILE A 1 278 ? 7.683 -20.481 -14.921 1.00 91.62 278 ILE A C 1
ATOM 2035 O O . ILE A 1 278 ? 7.922 -19.606 -14.103 1.00 91.62 278 ILE A O 1
ATOM 2039 N N . CYS A 1 279 ? 6.619 -20.445 -15.724 1.00 92.44 279 CYS A N 1
ATOM 2040 C CA . CYS A 1 279 ? 5.607 -19.407 -15.606 1.00 92.44 279 CYS A CA 1
ATOM 2041 C C . CYS A 1 279 ? 4.216 -19.951 -15.937 1.00 92.44 279 CYS A C 1
ATOM 2043 O O . CYS A 1 279 ? 3.675 -19.678 -17.014 1.00 92.44 279 CYS A O 1
ATOM 2045 N N . PRO A 1 280 ? 3.595 -20.712 -15.021 1.00 90.94 280 PRO A N 1
ATOM 2046 C CA . PRO A 1 280 ? 2.306 -21.345 -15.281 1.00 90.94 280 PRO A CA 1
ATOM 2047 C C . PRO A 1 280 ? 1.220 -20.324 -15.641 1.00 90.94 280 PRO A C 1
ATOM 2049 O O . PRO A 1 280 ? 0.442 -20.540 -16.568 1.00 90.94 280 PRO A O 1
ATOM 2052 N N . LYS A 1 281 ? 1.215 -19.169 -14.959 1.00 88.06 281 LYS A N 1
ATOM 2053 C CA . LYS A 1 281 ? 0.268 -18.066 -15.198 1.00 88.06 281 LYS A CA 1
ATOM 2054 C C . LYS A 1 281 ? 0.550 -17.292 -16.493 1.00 88.06 281 LYS A C 1
ATOM 2056 O O . LYS A 1 281 ? -0.366 -16.716 -17.075 1.00 88.06 281 LYS A O 1
ATOM 2061 N N . GLY A 1 282 ? 1.808 -17.252 -16.933 1.00 87.00 282 GLY A N 1
ATOM 2062 C CA . GLY A 1 282 ? 2.233 -16.501 -18.119 1.00 87.00 282 GLY A CA 1
ATOM 2063 C C . GLY A 1 282 ? 2.165 -17.304 -19.414 1.00 87.00 282 GLY A C 1
ATOM 2064 O O . GLY A 1 282 ? 1.989 -16.725 -20.482 1.00 87.00 282 GLY A O 1
ATOM 2065 N N . PHE A 1 283 ? 2.270 -18.629 -19.323 1.00 91.31 283 PHE A N 1
ATOM 2066 C CA . PHE A 1 283 ? 2.199 -19.542 -20.465 1.00 91.31 283 PHE A CA 1
ATOM 2067 C C . PHE A 1 283 ? 0.861 -20.287 -20.573 1.00 91.31 283 PHE A C 1
ATOM 2069 O O . PHE A 1 283 ? 0.589 -20.907 -21.602 1.00 91.31 283 PHE A O 1
ATOM 2076 N N . GLY A 1 284 ? 0.034 -20.254 -19.525 1.00 71.06 284 GLY A N 1
ATOM 2077 C CA . GLY A 1 284 ? -1.336 -20.755 -19.565 1.00 71.06 284 GLY A CA 1
ATOM 2078 C C . GLY A 1 284 ? -2.197 -19.940 -20.531 1.00 71.06 284 GLY A C 1
ATOM 2079 O O . GLY A 1 284 ? -2.041 -18.720 -20.628 1.00 71.06 284 GLY A O 1
ATOM 2080 N N . LYS A 1 285 ? -3.084 -20.623 -21.265 1.00 57.94 285 LYS A N 1
ATOM 2081 C CA . LYS A 1 285 ? -4.077 -19.965 -22.123 1.00 57.94 285 LYS A CA 1
ATOM 2082 C C . LYS A 1 285 ? -5.034 -19.142 -21.271 1.00 57.94 285 LYS A C 1
ATOM 2084 O O . LYS A 1 285 ? -5.637 -19.741 -20.358 1.00 57.94 285 LYS A O 1
#

Foldseek 3Di:
DDDDDDDDDDPPDPPDPPPPDPLDPDLEADDDPPPQPDPQKDWDFDQFPPPSYTKIWIAGPVGWIDIQHSVVVRPGDPDTDDDCNSGQLVRPADADVPPQPDPQKDWDWAQQPPPSGTKIWIAGPVGWIWIQHVVVVSPDTPDTDDDCSSGQLRRPADQDVPHQPDPQKDWDWAQQPPPSGTKIWIAGLVGWIWIQGVVVVSPDTPDTDDFCSSGQLRRAAHQDVPHQPDVQKDWDFDQFPPPNHTKIWIAGPVGWIWIQHSVVSRDDTPDTDDDCNSGVPGPPD

InterPro domains:
  IPR028994 Integrin alpha, N-terminal [SSF69318] (45-261)

Mean predicted aligned error: 13.16 Å